Protein AF-A0A2N5W727-F1 (afdb_monomer)

Organism: NCBI:txid200324

Foldseek 3Di:
DDDPPPVVVVVVVVVVVVVVVVVVVVVCVVVPDPPQPLPQPDDCVPPDQPCDPVNDGDDDFFDKDFAFAKFWWQADDPPPDDDPDDDPDDPPPPRDTFFFTKGFHAKAFPPPDPVVRRPDGRTDTHDQFAKFKWKFKWKKKAFLVVRKIKIKTWIWIDTDPDRIITIMMDMDMPVDPDGRGDVLLVVQVSVLSVVLLVLLQVAKDQPVLAQQCQFPPRDDNVDDDPRRVPIFHSVFFGMKMWMGHQKIWGADPDDPDQPSHQDALPDADAAHGWIAHDPPRDTDPGVVVSQQAAQIFIWTQGHPTGIGRCDGYNDDVPSDDSSVSSSVRSVNSSRNNVSNSVNSRRGRITIGHGDDD

Secondary structure (DSSP, 8-state):
------TTHHHHHHHHHHHHHHHHHHHHHHHS--------SS-GGGSS----TT----PPPPEEEETT-EEEEEPPP-----------S------PPPSBEEEEEEEEESSTT-TTHHHH-SEEEE-SPPEEEEEEEEEEEEETTTTEEEEEEEEEEEETT-SEEEEEEEEEETTSSS-SB-HHHHHHHHHHHHHHHHHHHT--EEGGGS-GGGSTTT--TTS--TTTT-EE-GGGEEEEEEEE-SEEEE--SS-SS---SPPPTTS----SSEEEETTTTEEES-HHHHHHHSS-EEEEEETTT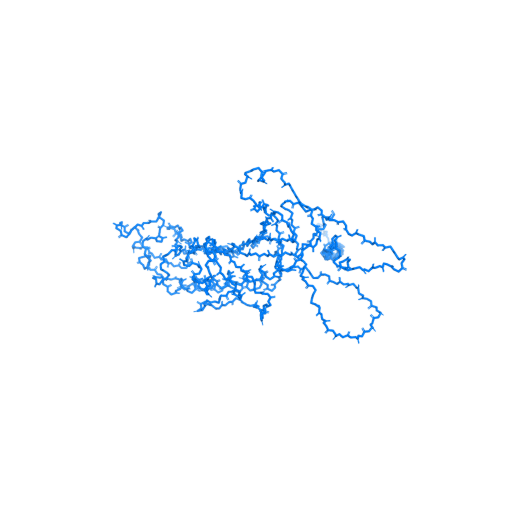EEEEEEESS--GGGS-HHHHHHHHHHHHHHHHHHHHHHHHHTT-EEEEPPP-

Mean predicted aligned error: 13.76 Å

Solvent-accessible surface area (backbone atoms only — not comparable to full-atom values): 20387 Å² total; per-residue (Å²): 136,89,83,85,78,70,79,66,56,64,61,53,52,50,52,53,51,51,51,51,48,51,51,49,50,51,47,44,56,71,69,59,69,70,73,81,75,68,55,42,89,63,59,69,83,70,77,52,94,67,62,42,101,83,70,54,84,82,79,85,75,60,45,82,44,49,61,65,40,64,32,30,23,30,56,65,78,81,81,74,80,79,77,96,68,93,66,97,73,83,84,78,78,77,78,62,69,34,55,43,45,34,25,33,75,47,69,43,59,68,67,72,83,54,74,69,63,76,75,71,71,64,53,48,77,47,74,71,48,44,25,52,36,29,35,37,36,34,34,42,38,38,34,63,80,77,75,36,44,34,42,38,39,33,31,43,28,38,38,80,87,55,68,40,33,40,31,35,34,35,72,49,47,68,89,54,95,69,73,55,46,49,70,67,60,52,49,46,54,49,54,53,48,53,52,47,51,57,43,38,69,66,37,72,44,53,47,63,63,44,66,49,58,25,38,72,98,52,41,56,89,87,55,85,71,90,46,56,91,38,73,44,38,38,90,31,50,38,35,42,38,40,37,47,35,64,37,37,37,37,60,50,98,71,74,92,67,84,83,83,69,62,50,53,45,86,48,74,54,55,50,80,52,50,36,29,37,69,93,78,68,42,72,43,98,37,56,66,59,43,39,39,75,16,79,11,38,33,35,36,33,30,70,97,77,42,59,30,45,73,36,53,27,87,54,74,70,85,62,56,55,68,57,59,47,27,48,48,23,32,52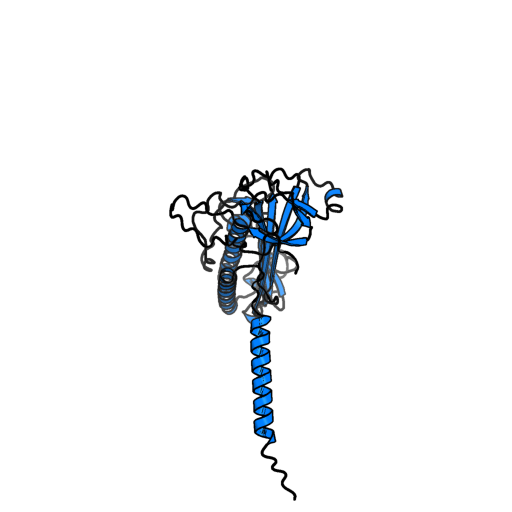,50,10,47,44,25,43,52,48,43,52,52,25,61,33,41,37,58,8,23,81,27,49,58,76,79,132

pLDDT: mean 76.43, std 19.84, range [28.86, 96.81]

Structure (mmCIF, N/CA/C/O backbone):
data_AF-A0A2N5W727-F1
#
_entry.id   AF-A0A2N5W727-F1
#
loop_
_atom_site.group_PDB
_atom_site.id
_atom_site.type_symbol
_atom_site.label_atom_id
_atom_site.label_alt_id
_atom_site.label_comp_id
_atom_site.label_asym_id
_atom_site.label_entity_id
_atom_site.label_seq_id
_atom_site.pdbx_PDB_ins_code
_atom_site.Cartn_x
_atom_site.Cartn_y
_atom_site.Cartn_z
_atom_site.occupancy
_atom_site.B_iso_or_equiv
_atom_site.auth_seq_id
_atom_site.auth_comp_id
_atom_site.auth_asym_id
_atom_site.auth_atom_id
_atom_site.pdbx_PDB_model_num
ATOM 1 N N . MET A 1 1 ? 49.492 -25.967 50.782 1.00 39.97 1 MET A N 1
ATOM 2 C CA . MET A 1 1 ? 48.751 -25.538 49.571 1.00 39.97 1 MET A CA 1
ATOM 3 C C . MET A 1 1 ? 49.713 -24.850 48.603 1.00 39.97 1 MET A C 1
ATOM 5 O O . MET A 1 1 ? 50.230 -23.791 48.937 1.00 39.97 1 MET A O 1
ATOM 9 N N . ARG A 1 2 ? 50.016 -25.454 47.443 1.00 35.50 2 ARG A N 1
ATOM 10 C CA . ARG A 1 2 ? 50.862 -24.831 46.403 1.00 35.50 2 ARG A CA 1
ATOM 11 C C . ARG A 1 2 ? 50.051 -23.759 45.662 1.00 35.50 2 ARG A C 1
ATOM 13 O O . ARG A 1 2 ? 49.106 -24.091 44.956 1.00 35.50 2 ARG A O 1
ATOM 20 N N . LYS A 1 3 ? 50.420 -22.484 45.821 1.00 45.81 3 LYS A N 1
ATOM 21 C CA . LYS A 1 3 ? 49.903 -21.363 45.018 1.00 45.81 3 LYS A CA 1
ATOM 22 C C . LYS A 1 3 ? 50.586 -21.375 43.647 1.00 45.81 3 LYS A C 1
ATOM 24 O O . LYS A 1 3 ? 51.734 -20.961 43.529 1.00 45.81 3 LYS A O 1
ATOM 29 N N . TYR A 1 4 ? 49.877 -21.818 42.612 1.00 46.69 4 TYR A N 1
ATOM 30 C CA . TYR A 1 4 ? 50.252 -21.536 41.226 1.00 46.69 4 TYR A CA 1
ATOM 31 C C . TYR A 1 4 ? 49.806 -20.107 40.881 1.00 46.69 4 TYR A C 1
ATOM 33 O O . TYR A 1 4 ? 48.646 -19.870 40.568 1.00 46.69 4 TYR A O 1
ATOM 41 N N . GLN A 1 5 ? 50.721 -19.138 40.951 1.00 53.06 5 GLN A N 1
ATOM 42 C CA . GLN A 1 5 ? 50.536 -17.813 40.347 1.00 53.06 5 GLN A CA 1
ATOM 43 C C . GLN A 1 5 ? 51.453 -17.695 39.132 1.00 53.06 5 GLN A C 1
ATOM 45 O O . GLN A 1 5 ? 52.531 -17.107 39.191 1.00 53.06 5 GLN A O 1
ATOM 50 N N . ASN A 1 6 ? 51.025 -18.268 38.007 1.00 52.53 6 ASN A N 1
ATOM 51 C CA . ASN A 1 6 ? 51.721 -18.076 36.742 1.00 52.53 6 ASN A CA 1
ATOM 52 C C . ASN A 1 6 ? 51.229 -16.762 36.104 1.00 52.53 6 ASN A C 1
ATOM 54 O O . ASN A 1 6 ? 50.306 -16.746 35.293 1.00 52.53 6 ASN A O 1
ATOM 58 N N . LYS A 1 7 ? 51.833 -15.634 36.506 1.00 54.69 7 LYS A N 1
ATOM 59 C CA . LYS A 1 7 ? 51.489 -14.260 36.066 1.00 54.69 7 LYS A CA 1
ATOM 60 C C . LYS A 1 7 ? 51.658 -14.000 34.552 1.00 54.69 7 LYS A C 1
ATOM 62 O O . LYS A 1 7 ? 51.386 -12.896 34.096 1.00 54.69 7 LYS A O 1
ATOM 67 N N . LYS A 1 8 ? 52.082 -14.996 33.763 1.00 54.97 8 LYS A N 1
ATOM 68 C CA . LYS A 1 8 ? 52.264 -14.908 32.301 1.00 54.97 8 LYS A CA 1
ATOM 69 C C . LYS A 1 8 ? 51.009 -15.231 31.480 1.00 54.97 8 LYS A C 1
ATOM 71 O O . LYS A 1 8 ? 50.977 -14.892 30.301 1.00 54.97 8 LYS A O 1
ATOM 76 N N . ILE A 1 9 ? 49.989 -15.852 32.082 1.00 55.19 9 ILE A N 1
ATOM 77 C CA . ILE A 1 9 ? 48.764 -16.276 31.375 1.00 55.19 9 ILE A CA 1
ATOM 78 C C . ILE A 1 9 ? 47.845 -15.076 31.070 1.00 55.19 9 ILE A C 1
ATOM 80 O O . ILE A 1 9 ? 47.258 -14.992 29.999 1.00 55.19 9 ILE A O 1
ATOM 84 N N . ALA A 1 10 ? 47.768 -14.099 31.977 1.00 58.12 10 ALA A N 1
ATOM 85 C CA . ALA A 1 10 ? 46.931 -12.912 31.793 1.00 58.12 10 ALA A CA 1
ATOM 86 C C . ALA A 1 10 ? 47.326 -12.035 30.577 1.00 58.12 10 ALA A C 1
ATOM 88 O O . ALA A 1 10 ? 46.440 -11.706 29.789 1.00 58.12 10 ALA A O 1
ATOM 89 N N . PRO A 1 11 ? 48.612 -11.680 30.355 1.00 64.69 11 PRO A N 1
ATOM 90 C CA . PRO A 1 11 ? 48.985 -10.864 29.197 1.00 64.69 11 PRO A CA 1
ATOM 91 C C . PRO A 1 11 ? 48.884 -11.624 27.868 1.00 64.69 11 PRO A C 1
ATOM 93 O O . PRO A 1 11 ? 48.548 -11.020 26.857 1.00 64.69 11 PRO A O 1
ATOM 96 N N . THR A 1 12 ? 49.113 -12.942 27.853 1.00 70.50 12 THR A N 1
ATOM 97 C CA . THR A 1 12 ? 48.998 -13.747 26.622 1.00 70.50 12 THR A CA 1
ATOM 98 C C . THR A 1 12 ? 47.553 -13.867 26.148 1.00 70.50 12 THR A C 1
ATOM 100 O O . THR A 1 12 ? 47.298 -13.715 24.956 1.00 70.50 12 THR A O 1
ATOM 103 N N . ILE A 1 13 ? 46.597 -14.050 27.065 1.00 73.25 13 ILE A N 1
ATOM 104 C CA . ILE A 1 13 ? 45.167 -14.044 26.721 1.00 73.25 13 ILE A CA 1
ATOM 105 C C . ILE A 1 13 ? 44.748 -12.670 26.179 1.00 73.25 13 ILE A C 1
ATOM 107 O O . ILE A 1 13 ? 44.045 -12.602 25.175 1.00 73.25 13 ILE A O 1
ATOM 111 N N . LEU A 1 14 ? 45.226 -11.574 26.782 1.00 74.50 14 LEU A N 1
ATOM 112 C CA . LEU A 1 14 ? 44.927 -10.218 26.311 1.00 74.50 14 LEU A CA 1
ATOM 113 C C . LEU A 1 14 ? 45.440 -9.984 24.879 1.00 74.50 14 LEU A C 1
ATOM 115 O O . LEU A 1 14 ? 44.699 -9.482 24.037 1.00 74.50 14 LEU A O 1
ATOM 119 N N . SER A 1 15 ? 46.679 -10.387 24.581 1.00 78.06 15 SER A N 1
ATOM 120 C CA . SER A 1 15 ? 47.260 -10.244 23.240 1.00 78.06 15 SER A CA 1
ATOM 121 C C . SER A 1 15 ? 46.512 -11.060 22.183 1.00 78.06 15 SER A C 1
ATOM 123 O O . SER A 1 15 ? 46.274 -10.559 21.086 1.00 78.06 15 SER A O 1
ATOM 125 N N . VAL A 1 16 ? 46.098 -12.289 22.512 1.00 81.94 16 VAL A N 1
ATOM 126 C CA . VAL A 1 16 ? 45.318 -13.139 21.596 1.00 81.94 16 VAL A CA 1
ATOM 127 C C . VAL A 1 16 ? 43.927 -12.548 21.346 1.00 81.94 16 VAL A C 1
ATOM 129 O O . VAL A 1 16 ? 43.481 -12.516 20.201 1.00 81.94 16 VAL A O 1
ATOM 132 N N . SER A 1 17 ? 43.270 -12.002 22.374 1.00 78.31 17 SER A N 1
ATOM 133 C CA . SER A 1 17 ? 41.972 -11.331 22.226 1.00 78.31 17 SER A CA 1
ATOM 134 C C . SER A 1 17 ? 42.053 -10.066 21.367 1.00 78.31 17 SER A C 1
ATOM 136 O O . SER A 1 17 ? 41.164 -9.827 20.554 1.00 78.31 17 SER A O 1
ATOM 138 N N . ILE A 1 18 ? 43.128 -9.278 21.492 1.00 83.25 18 ILE A N 1
ATOM 139 C CA . ILE A 1 18 ? 43.355 -8.095 20.644 1.00 83.25 18 ILE A CA 1
ATOM 140 C C . ILE A 1 18 ? 43.564 -8.512 19.184 1.00 83.25 18 ILE A C 1
ATOM 142 O O . ILE A 1 18 ? 42.962 -7.922 18.291 1.00 83.25 18 ILE A O 1
ATOM 146 N N . LEU A 1 19 ? 44.361 -9.556 18.931 1.00 86.00 19 LEU A N 1
ATOM 147 C CA . LEU A 1 19 ? 44.566 -10.085 17.578 1.00 86.00 19 LEU A CA 1
ATOM 148 C C . LEU A 1 19 ? 43.269 -10.623 16.964 1.00 86.00 19 LEU A C 1
ATOM 150 O O . LEU A 1 19 ? 42.990 -10.349 15.798 1.00 86.00 19 LEU A O 1
ATOM 154 N N . ALA A 1 20 ? 42.450 -11.329 17.747 1.00 83.00 20 ALA A N 1
ATOM 155 C CA . ALA A 1 20 ? 41.142 -11.802 17.302 1.00 83.00 20 ALA A CA 1
ATOM 156 C C . ALA A 1 20 ? 40.187 -10.638 16.991 1.00 83.00 20 ALA A C 1
ATOM 158 O O . ALA A 1 20 ? 39.486 -10.673 15.982 1.00 83.00 20 ALA A O 1
ATOM 159 N N . PHE A 1 21 ? 40.197 -9.581 17.808 1.00 81.62 21 PHE A N 1
ATOM 160 C CA . PHE A 1 21 ? 39.386 -8.387 17.576 1.00 81.62 21 PHE A CA 1
ATOM 161 C C . PHE A 1 21 ? 39.822 -7.631 16.316 1.00 81.62 21 PHE A C 1
ATOM 163 O O . PHE A 1 21 ? 38.981 -7.288 15.492 1.00 81.62 21 PHE A O 1
ATOM 170 N N . ILE A 1 22 ? 41.129 -7.439 16.109 1.00 87.25 22 ILE A N 1
ATOM 171 C CA . ILE A 1 22 ? 41.666 -6.836 14.879 1.00 87.25 22 ILE A CA 1
ATOM 172 C C . ILE A 1 22 ? 41.294 -7.691 13.663 1.00 87.25 22 ILE A C 1
ATOM 174 O O . ILE A 1 22 ? 40.838 -7.152 12.659 1.00 87.25 22 ILE A O 1
ATOM 178 N N . GLY A 1 23 ? 41.417 -9.018 13.765 1.00 80.75 23 GLY A N 1
ATOM 179 C CA . GLY A 1 23 ? 41.001 -9.947 12.716 1.00 80.75 23 GLY A CA 1
ATOM 180 C C . GLY A 1 23 ? 39.513 -9.835 12.384 1.00 80.75 23 GLY A C 1
ATOM 181 O O . GLY A 1 23 ? 39.159 -9.796 11.211 1.00 80.75 23 GLY A O 1
ATOM 182 N N . LEU A 1 24 ? 38.648 -9.706 13.393 1.00 78.00 24 LEU A N 1
ATOM 183 C CA . LEU A 1 24 ? 37.208 -9.511 13.205 1.00 78.00 24 LEU A CA 1
ATOM 184 C C . LEU A 1 24 ? 36.866 -8.140 12.621 1.00 78.00 24 LEU A C 1
ATOM 186 O O . LEU A 1 24 ? 35.956 -8.059 11.806 1.00 78.00 24 LEU A O 1
ATOM 190 N N . VAL A 1 25 ? 37.587 -7.077 12.988 1.00 76.56 25 VAL A N 1
ATOM 191 C CA . VAL A 1 25 ? 37.409 -5.739 12.400 1.00 76.56 25 VAL A CA 1
ATOM 192 C C . VAL A 1 25 ? 37.845 -5.736 10.938 1.00 76.56 25 VAL A C 1
ATOM 194 O O . VAL A 1 25 ? 37.102 -5.253 10.092 1.00 76.56 25 VAL A O 1
ATOM 197 N N . ILE A 1 26 ? 39.002 -6.324 10.620 1.00 77.69 26 ILE A N 1
ATOM 198 C CA . ILE A 1 26 ? 39.470 -6.488 9.238 1.00 77.69 26 ILE A CA 1
ATOM 199 C C . ILE A 1 26 ? 38.469 -7.337 8.454 1.00 77.69 26 ILE A C 1
ATOM 201 O O . ILE A 1 26 ? 38.057 -6.931 7.373 1.00 77.69 26 ILE A O 1
ATOM 205 N N . PHE A 1 27 ? 38.021 -8.468 9.006 1.00 70.69 27 PHE A N 1
ATOM 206 C CA . PHE A 1 27 ? 36.997 -9.299 8.380 1.00 70.69 27 PHE A CA 1
ATOM 207 C C . PHE A 1 27 ? 35.728 -8.488 8.122 1.00 70.69 27 PHE A C 1
ATOM 209 O O . PHE A 1 27 ? 35.304 -8.431 6.980 1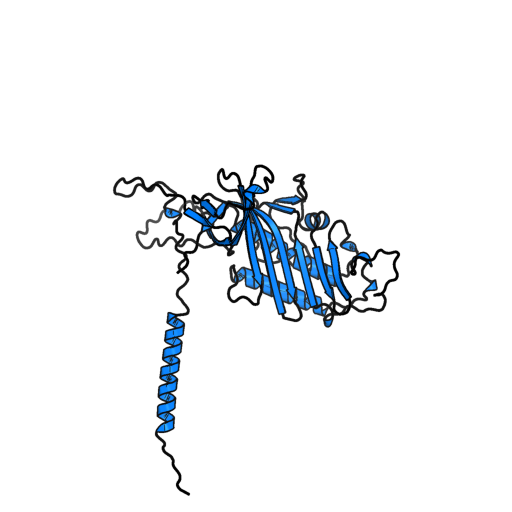.00 70.69 27 PHE A O 1
ATOM 216 N N . ASN A 1 28 ? 35.201 -7.756 9.111 1.00 67.56 28 ASN A N 1
ATOM 217 C CA . ASN A 1 28 ? 34.036 -6.892 8.918 1.00 67.56 28 ASN A CA 1
ATOM 218 C C . ASN A 1 28 ? 34.268 -5.812 7.856 1.00 67.56 28 ASN A C 1
ATOM 220 O O . ASN A 1 28 ? 33.378 -5.589 7.056 1.00 67.56 28 ASN A O 1
ATOM 224 N N . VAL A 1 29 ? 35.438 -5.176 7.785 1.00 68.44 29 VAL A N 1
ATOM 225 C CA . VAL A 1 29 ? 35.745 -4.174 6.744 1.00 68.44 29 VAL A CA 1
ATOM 226 C C . VAL A 1 29 ? 35.841 -4.812 5.351 1.00 68.44 29 VAL A C 1
ATOM 228 O O . VAL A 1 29 ? 35.419 -4.212 4.365 1.00 68.44 29 VAL A O 1
ATOM 231 N N . PHE A 1 30 ? 36.366 -6.036 5.245 1.00 60.59 30 PHE A N 1
ATOM 232 C CA . PHE A 1 30 ? 36.464 -6.753 3.971 1.00 60.59 30 PHE A CA 1
ATOM 233 C C . PHE A 1 30 ? 35.159 -7.457 3.561 1.00 60.59 30 PHE A C 1
ATOM 235 O O . PHE A 1 30 ? 34.940 -7.656 2.365 1.00 60.59 30 PHE A O 1
ATOM 242 N N . THR A 1 31 ? 34.281 -7.813 4.506 1.00 54.75 31 THR A N 1
ATOM 243 C CA . THR A 1 31 ? 32.999 -8.486 4.232 1.00 54.75 31 THR A CA 1
ATOM 244 C C . THR A 1 31 ? 31.797 -7.544 4.231 1.00 54.75 31 THR A C 1
ATOM 246 O O . THR A 1 31 ? 30.856 -7.772 3.478 1.00 54.75 31 THR A O 1
ATOM 249 N N . GLN A 1 32 ? 31.811 -6.474 5.028 1.00 48.06 32 GLN A N 1
ATOM 250 C CA . GLN A 1 32 ? 30.820 -5.396 4.999 1.00 48.06 32 GLN A CA 1
ATOM 251 C C . GLN A 1 32 ? 31.417 -4.199 4.265 1.00 48.06 32 GLN A C 1
ATOM 253 O O . GLN A 1 32 ? 32.115 -3.374 4.846 1.00 48.06 32 GLN A O 1
ATOM 258 N N . GLY A 1 33 ? 31.133 -4.097 2.969 1.00 40.31 33 GLY A N 1
ATOM 259 C CA . GLY A 1 33 ? 31.514 -2.907 2.209 1.00 40.31 33 GLY A CA 1
ATOM 260 C C . GLY A 1 33 ? 32.080 -3.151 0.822 1.00 40.31 33 GLY A C 1
ATOM 261 O O . GLY A 1 33 ? 32.733 -2.267 0.279 1.00 40.31 33 GLY A O 1
ATOM 262 N N . ARG A 1 34 ? 31.784 -4.278 0.172 1.00 37.25 34 ARG A N 1
ATOM 263 C CA . ARG A 1 34 ? 31.509 -4.153 -1.260 1.00 37.25 34 ARG A CA 1
ATOM 264 C C . ARG A 1 34 ? 30.070 -3.696 -1.371 1.00 37.25 34 ARG A C 1
ATOM 266 O O . ARG A 1 34 ? 29.148 -4.495 -1.256 1.00 37.25 34 ARG A O 1
ATOM 273 N N . THR A 1 35 ? 29.887 -2.391 -1.565 1.00 38.09 35 THR A N 1
ATOM 274 C CA . THR A 1 35 ? 28.706 -1.899 -2.269 1.00 38.09 35 THR A CA 1
ATOM 275 C C . THR A 1 35 ? 28.522 -2.821 -3.462 1.00 38.09 35 THR A C 1
ATOM 277 O O . THR A 1 35 ? 29.437 -2.960 -4.279 1.00 38.09 35 THR A O 1
ATOM 280 N N . ASN A 1 36 ? 27.402 -3.544 -3.495 1.00 35.50 36 ASN A N 1
ATOM 281 C CA . ASN A 1 36 ? 27.036 -4.329 -4.658 1.00 35.50 36 ASN A CA 1
ATOM 282 C C . ASN A 1 36 ? 27.049 -3.347 -5.821 1.00 35.50 36 ASN A C 1
ATOM 284 O O . ASN A 1 36 ? 26.160 -2.507 -5.944 1.00 35.50 36 ASN A O 1
ATOM 288 N N . ARG A 1 37 ? 28.120 -3.385 -6.618 1.00 36.28 37 ARG A N 1
ATOM 289 C CA . ARG A 1 37 ? 28.184 -2.659 -7.871 1.00 36.28 37 ARG A CA 1
ATOM 290 C C . ARG A 1 37 ? 27.116 -3.319 -8.716 1.00 36.28 37 ARG A C 1
ATOM 292 O O . ARG A 1 37 ? 27.360 -4.370 -9.299 1.00 36.28 37 ARG A O 1
ATOM 299 N N . ILE A 1 38 ? 25.925 -2.731 -8.732 1.00 39.75 38 ILE A N 1
ATOM 300 C CA . ILE A 1 38 ? 24.954 -2.984 -9.780 1.00 39.75 38 ILE A CA 1
ATOM 301 C C . ILE A 1 38 ? 25.647 -2.447 -11.027 1.00 39.75 38 ILE A C 1
ATOM 303 O O . ILE A 1 38 ? 25.624 -1.253 -11.308 1.00 39.75 38 ILE A O 1
ATOM 307 N N . LYS A 1 39 ? 26.392 -3.311 -11.716 1.00 33.06 39 LYS A N 1
ATOM 308 C CA . LYS A 1 39 ? 26.701 -3.067 -13.112 1.00 33.06 39 LYS A CA 1
ATOM 309 C C . LYS A 1 39 ? 25.384 -3.337 -13.823 1.00 33.06 39 LYS A C 1
ATOM 311 O O . LYS A 1 39 ? 24.948 -4.487 -13.814 1.00 33.06 39 LYS A O 1
ATOM 316 N N . PRO A 1 40 ? 24.705 -2.322 -14.374 1.00 37.34 40 PRO A N 1
ATOM 317 C CA . PRO A 1 40 ? 23.615 -2.624 -15.273 1.00 37.34 40 PRO A CA 1
ATOM 318 C C . PRO A 1 40 ? 24.231 -3.432 -16.422 1.00 37.34 40 PRO A C 1
ATOM 320 O O . PRO A 1 40 ? 25.195 -2.986 -17.043 1.00 37.34 40 PRO A O 1
ATOM 323 N N . PHE A 1 41 ? 23.712 -4.638 -16.673 1.00 38.50 41 PHE A N 1
ATOM 324 C CA . PHE A 1 41 ? 24.161 -5.500 -17.779 1.00 38.50 41 PHE A CA 1
ATOM 325 C C . PHE A 1 41 ? 24.112 -4.767 -19.135 1.00 38.50 41 PHE A C 1
ATOM 327 O O . PHE A 1 41 ? 24.808 -5.113 -20.083 1.00 38.50 41 PHE A O 1
ATOM 334 N N . LEU A 1 42 ? 23.333 -3.688 -19.201 1.00 42.38 42 LEU A N 1
ATOM 335 C CA . LEU A 1 42 ? 23.367 -2.693 -20.254 1.00 42.38 42 LEU A CA 1
ATOM 336 C C . LEU A 1 42 ? 23.564 -1.330 -19.596 1.00 42.38 42 LEU A C 1
ATOM 338 O O . LEU A 1 42 ? 22.624 -0.765 -19.039 1.00 42.38 42 LEU A O 1
ATOM 342 N N . SER A 1 43 ? 24.781 -0.790 -19.646 1.00 34.62 43 SER A N 1
ATOM 343 C CA . SER A 1 43 ? 24.947 0.642 -19.418 1.00 34.62 43 SER A CA 1
ATOM 344 C C . SER A 1 43 ? 24.040 1.372 -20.417 1.00 34.62 43 SER A C 1
ATOM 346 O O . SER A 1 43 ? 24.237 1.208 -21.623 1.00 34.62 43 SER A O 1
ATOM 348 N N . PRO A 1 44 ? 23.065 2.188 -19.975 1.00 37.78 44 PRO A N 1
ATOM 349 C CA . PRO A 1 44 ? 22.271 2.999 -20.892 1.00 37.78 44 PRO A CA 1
ATOM 350 C C . PRO A 1 44 ? 23.128 4.054 -21.613 1.00 37.78 44 PRO A C 1
ATOM 352 O O . PRO A 1 44 ? 22.606 4.756 -22.468 1.00 37.78 44 PRO A O 1
ATOM 355 N N . VAL A 1 45 ? 24.429 4.160 -21.294 1.00 38.72 45 VAL A N 1
ATOM 356 C CA . VAL A 1 45 ? 25.413 4.954 -22.048 1.00 38.72 45 VAL A CA 1
ATOM 357 C C . VAL A 1 45 ? 25.609 4.426 -23.478 1.00 38.72 45 VAL A C 1
ATOM 359 O O . VAL A 1 45 ? 26.091 5.171 -24.315 1.00 38.72 45 VAL A O 1
ATOM 362 N N . PHE A 1 46 ? 25.178 3.201 -23.797 1.00 39.94 46 PHE A N 1
ATOM 363 C CA . PHE A 1 46 ? 25.179 2.706 -25.182 1.00 39.94 46 PHE A CA 1
ATOM 364 C C . PHE A 1 46 ? 23.843 2.901 -25.915 1.00 39.94 46 PHE A C 1
ATOM 366 O O . PHE A 1 46 ? 23.702 2.453 -27.047 1.00 39.94 46 PHE A O 1
ATOM 373 N N . VAL A 1 47 ? 22.863 3.579 -25.300 1.00 39.72 47 VAL A N 1
ATOM 374 C CA . VAL A 1 47 ? 21.652 4.047 -25.998 1.00 39.72 47 VAL A CA 1
ATOM 375 C C . VAL A 1 47 ? 21.865 5.494 -26.423 1.00 39.72 47 VAL A C 1
ATOM 377 O O . VAL A 1 47 ? 21.235 6.410 -25.912 1.00 39.72 47 VAL A O 1
ATOM 380 N N . ASP A 1 48 ? 22.863 5.669 -27.269 1.00 35.16 48 ASP A N 1
ATOM 381 C CA . ASP A 1 48 ? 22.859 6.574 -28.408 1.00 35.16 48 ASP A CA 1
ATOM 382 C C . ASP A 1 48 ? 24.075 6.192 -29.245 1.00 35.16 48 ASP A C 1
ATOM 384 O O . ASP A 1 48 ? 25.086 5.738 -28.699 1.00 35.16 48 ASP A O 1
ATOM 388 N N . GLU A 1 49 ? 23.937 6.307 -30.562 1.00 39.94 49 GLU A N 1
ATOM 389 C CA . GLU A 1 49 ? 24.929 6.003 -31.594 1.00 39.94 49 GLU A CA 1
ATOM 390 C C . GLU A 1 49 ? 26.281 6.685 -31.320 1.00 39.94 49 GLU A C 1
ATOM 392 O O . GLU A 1 49 ? 26.664 7.665 -31.953 1.00 39.94 49 GLU A O 1
ATOM 397 N N . THR A 1 50 ? 27.065 6.162 -30.386 1.00 40.84 50 THR A N 1
ATOM 398 C CA . THR A 1 50 ? 28.473 6.507 -30.275 1.00 40.84 50 THR A CA 1
ATOM 399 C C . THR A 1 50 ? 29.206 5.518 -31.149 1.00 40.84 50 THR A C 1
ATOM 401 O O . THR A 1 50 ? 29.656 4.457 -30.719 1.00 40.84 50 THR A O 1
ATOM 404 N N . VAL A 1 51 ? 29.276 5.882 -32.432 1.00 41.28 51 VAL A N 1
ATOM 405 C CA . VAL A 1 51 ? 30.301 5.387 -33.347 1.00 41.28 51 VAL A CA 1
ATOM 406 C C . VAL A 1 51 ? 31.607 5.447 -32.568 1.00 41.28 51 VAL A C 1
ATOM 408 O O . VAL A 1 51 ? 32.093 6.526 -32.215 1.00 41.28 51 VAL A O 1
ATOM 411 N N . ASN A 1 52 ? 32.129 4.277 -32.209 1.00 41.44 52 ASN A N 1
ATOM 412 C CA . ASN A 1 52 ? 33.406 4.187 -31.528 1.00 41.44 52 ASN A CA 1
ATOM 413 C C . ASN A 1 52 ? 34.442 4.903 -32.415 1.00 41.44 52 ASN A C 1
ATOM 415 O O . ASN A 1 52 ? 34.272 4.946 -33.635 1.00 41.44 52 ASN A O 1
ATOM 419 N N . ARG A 1 53 ? 35.536 5.448 -31.867 1.00 46.09 53 ARG A N 1
ATOM 420 C CA . ARG A 1 53 ? 36.570 6.129 -32.688 1.00 46.09 53 ARG A CA 1
ATOM 421 C C . ARG A 1 53 ? 37.138 5.242 -33.828 1.00 46.09 53 ARG A C 1
ATOM 423 O O . ARG A 1 53 ? 37.843 5.758 -34.688 1.00 46.09 53 ARG A O 1
ATOM 430 N N . SER A 1 54 ? 36.820 3.940 -33.843 1.00 49.84 54 SER A N 1
ATOM 431 C CA . SER A 1 54 ? 37.112 2.946 -34.885 1.00 49.84 54 SER A CA 1
ATOM 432 C C . SER A 1 54 ? 36.060 2.784 -36.002 1.00 49.84 54 SER A C 1
ATOM 434 O O . SER A 1 54 ? 36.330 2.056 -36.949 1.00 49.84 54 SER A O 1
ATOM 436 N N . GLY A 1 55 ? 34.894 3.440 -35.950 1.00 47.12 55 GLY A N 1
ATOM 437 C CA . GLY A 1 55 ? 33.861 3.322 -36.993 1.00 47.12 55 GLY A CA 1
ATOM 438 C C . GLY A 1 55 ? 32.961 2.080 -36.894 1.00 47.12 55 GLY A C 1
ATOM 439 O O . GLY A 1 55 ? 32.140 1.857 -37.781 1.00 47.12 55 GLY A O 1
ATOM 440 N N . ASP A 1 56 ? 33.081 1.283 -35.830 1.00 48.03 56 ASP A N 1
ATOM 441 C CA . ASP A 1 56 ? 32.255 0.088 -35.640 1.00 48.03 56 ASP A CA 1
ATOM 442 C C . ASP A 1 56 ? 30.861 0.456 -35.118 1.00 48.03 56 ASP A C 1
ATOM 444 O O . ASP A 1 56 ? 30.714 1.101 -34.076 1.00 48.03 56 ASP A O 1
ATOM 448 N N . ASN A 1 57 ? 29.829 0.018 -35.841 1.00 48.09 57 ASN A N 1
ATOM 449 C CA . ASN A 1 57 ? 28.436 0.171 -35.438 1.00 48.09 57 ASN A CA 1
ATOM 450 C C . ASN A 1 57 ? 28.093 -0.899 -34.387 1.00 48.09 57 ASN A C 1
ATOM 452 O O . ASN A 1 57 ? 27.922 -2.075 -34.715 1.00 48.09 57 ASN A O 1
ATOM 456 N N . ILE A 1 58 ? 28.045 -0.516 -33.111 1.00 51.44 58 ILE A N 1
ATOM 457 C CA . ILE A 1 58 ? 27.729 -1.434 -32.012 1.00 51.44 58 ILE A CA 1
ATOM 458 C C . ILE A 1 58 ? 26.207 -1.563 -31.912 1.00 51.44 58 ILE A C 1
ATOM 460 O O . ILE A 1 58 ? 25.526 -0.680 -31.402 1.00 51.44 58 ILE A O 1
ATOM 464 N N . THR A 1 59 ? 25.657 -2.689 -32.366 1.00 53.28 59 THR A N 1
ATOM 465 C CA . THR A 1 59 ? 24.239 -3.011 -32.155 1.00 53.28 59 THR A CA 1
ATOM 466 C C . THR A 1 59 ? 24.044 -3.672 -30.791 1.00 53.28 59 THR A C 1
ATOM 468 O O . THR A 1 59 ? 24.562 -4.768 -30.557 1.00 53.28 59 THR A O 1
ATOM 471 N N . CYS A 1 60 ? 23.275 -3.054 -29.893 1.00 61.47 60 CYS A N 1
ATOM 472 C CA . CYS A 1 60 ? 22.890 -3.688 -28.632 1.00 61.47 60 CYS A CA 1
ATOM 473 C C . CYS A 1 60 ? 21.889 -4.825 -28.882 1.00 61.47 60 CYS A C 1
ATOM 475 O O . CYS A 1 60 ? 20.865 -4.632 -29.537 1.00 61.47 60 CYS A O 1
ATOM 477 N N . GLN A 1 61 ? 22.170 -6.010 -28.339 1.00 65.25 61 GLN A N 1
ATOM 478 C CA . GLN A 1 61 ? 21.217 -7.118 -28.350 1.00 65.25 61 GLN A CA 1
ATOM 479 C C . GLN A 1 61 ? 20.272 -7.036 -27.135 1.00 65.25 61 GLN A C 1
ATOM 481 O O . GLN A 1 61 ? 20.713 -6.642 -26.051 1.00 65.25 61 GLN A O 1
ATOM 486 N N . PRO A 1 62 ? 18.991 -7.424 -27.286 1.00 76.62 62 PRO A N 1
ATOM 487 C CA . PRO A 1 62 ? 18.054 -7.521 -26.169 1.00 76.62 62 PRO A CA 1
ATOM 488 C C . PRO A 1 62 ? 18.558 -8.479 -25.079 1.00 76.62 62 PRO A C 1
ATOM 490 O O . PRO A 1 62 ? 19.092 -9.547 -25.383 1.00 76.62 62 PRO A O 1
ATOM 493 N N . SER A 1 63 ? 18.324 -8.146 -23.809 1.00 76.12 63 SER A N 1
ATOM 494 C CA . SER A 1 63 ? 18.629 -9.026 -22.674 1.00 76.12 63 SER A CA 1
ATOM 495 C C . SER A 1 63 ? 17.430 -9.906 -22.314 1.00 76.12 63 SER A C 1
ATOM 497 O O . SER A 1 63 ? 16.279 -9.485 -22.437 1.00 76.12 63 SER A O 1
ATOM 499 N N . SER A 1 64 ? 17.683 -11.133 -21.856 1.00 79.81 64 SER A N 1
ATOM 500 C CA . SER A 1 64 ? 16.630 -12.033 -21.378 1.00 79.81 64 SER A CA 1
ATOM 501 C C . SER A 1 64 ? 16.264 -11.712 -19.931 1.00 79.81 64 SER A C 1
ATOM 503 O O . SER A 1 64 ? 17.099 -11.804 -19.035 1.00 79.81 64 SER A O 1
ATOM 505 N N . VAL A 1 65 ? 14.990 -11.416 -19.697 1.00 81.94 65 VAL A N 1
ATOM 506 C CA . VAL A 1 65 ? 14.407 -11.147 -18.382 1.00 81.94 65 VAL A CA 1
ATOM 507 C C . VAL A 1 65 ? 13.507 -12.312 -17.985 1.00 81.94 65 VAL A C 1
ATOM 509 O O . VAL A 1 65 ? 12.572 -12.651 -18.712 1.00 81.94 65 VAL A O 1
ATOM 512 N N . ALA A 1 66 ? 13.768 -12.927 -16.834 1.00 82.19 66 ALA A N 1
ATOM 513 C CA . ALA A 1 66 ? 12.991 -14.057 -16.335 1.00 82.19 66 ALA A CA 1
ATOM 514 C C . ALA A 1 66 ? 11.793 -13.616 -15.475 1.00 82.19 66 ALA A C 1
ATOM 516 O O . ALA A 1 66 ? 11.813 -12.591 -14.791 1.00 82.19 66 ALA A O 1
ATOM 517 N N . LEU A 1 67 ? 10.738 -14.432 -15.468 1.00 83.50 67 LEU A N 1
ATOM 518 C CA . LEU A 1 67 ? 9.650 -14.317 -14.502 1.00 83.50 67 LEU A CA 1
ATOM 519 C C . LEU A 1 67 ? 10.215 -14.517 -13.087 1.00 83.50 67 LEU A C 1
ATOM 521 O O . LEU A 1 67 ? 11.125 -15.318 -12.881 1.00 83.50 67 LEU A O 1
ATOM 525 N N . TYR A 1 68 ? 9.673 -13.801 -12.106 1.00 84.12 68 TYR A N 1
ATOM 526 C CA . TYR A 1 68 ? 10.127 -13.795 -10.712 1.00 84.12 68 TYR A CA 1
ATOM 527 C C . TYR A 1 68 ? 11.546 -13.269 -10.477 1.00 84.12 68 TYR A C 1
ATOM 529 O O . TYR A 1 68 ? 12.009 -13.305 -9.335 1.00 84.12 68 TYR A O 1
ATOM 537 N N . GLN A 1 69 ? 12.203 -12.732 -11.507 1.00 82.69 69 GLN A N 1
ATOM 538 C CA . GLN A 1 69 ? 13.473 -12.039 -11.360 1.00 82.69 69 GLN A CA 1
ATOM 539 C C . GLN A 1 69 ? 13.275 -10.715 -10.617 1.00 82.69 69 GLN A C 1
ATOM 541 O O . GLN A 1 69 ? 12.305 -9.986 -10.859 1.00 82.69 69 GLN A O 1
ATOM 546 N N . ASN A 1 70 ? 14.212 -10.425 -9.714 1.00 86.94 70 ASN A N 1
ATOM 547 C CA . ASN A 1 70 ? 14.299 -9.139 -9.042 1.00 86.94 70 ASN A CA 1
ATOM 548 C C . ASN A 1 70 ? 15.071 -8.139 -9.908 1.00 86.94 70 ASN A C 1
ATOM 550 O O . ASN A 1 70 ? 16.058 -8.506 -10.547 1.00 86.94 70 ASN A O 1
ATOM 554 N N . PHE A 1 71 ? 14.652 -6.880 -9.896 1.00 86.25 71 PHE A N 1
ATOM 555 C CA . PHE A 1 71 ? 15.313 -5.799 -10.615 1.00 86.25 71 PHE A CA 1
ATOM 556 C C . PHE A 1 71 ? 15.175 -4.474 -9.863 1.00 86.25 71 PHE A C 1
ATOM 558 O O . PHE A 1 71 ? 14.260 -4.295 -9.059 1.00 86.25 71 PHE A O 1
ATOM 565 N N . PHE A 1 72 ? 16.069 -3.538 -10.159 1.00 87.81 72 PHE A N 1
ATOM 566 C CA . PHE A 1 72 ? 15.905 -2.130 -9.806 1.00 87.81 72 PHE A CA 1
ATOM 567 C C . PHE A 1 72 ? 15.580 -1.357 -11.072 1.00 87.81 72 PHE A C 1
ATOM 569 O O . PHE A 1 72 ? 15.941 -1.776 -12.170 1.00 87.81 72 PHE A O 1
ATOM 576 N N . THR A 1 73 ? 14.892 -0.234 -10.962 1.00 87.12 73 THR A N 1
ATOM 577 C CA . THR A 1 73 ? 14.712 0.631 -12.126 1.00 87.12 73 THR A CA 1
ATOM 578 C C . THR A 1 73 ? 15.953 1.490 -12.349 1.00 87.12 73 THR A C 1
ATOM 580 O O . THR A 1 73 ? 16.785 1.678 -11.462 1.00 87.12 73 THR A O 1
ATOM 583 N N . ILE A 1 74 ? 16.105 1.980 -13.570 1.00 84.00 74 ILE A N 1
ATOM 584 C CA . ILE A 1 74 ? 17.059 3.019 -13.930 1.00 84.00 74 ILE A CA 1
ATOM 585 C C . ILE A 1 74 ? 16.210 4.228 -14.327 1.00 84.00 74 ILE A C 1
ATOM 587 O O . ILE A 1 74 ? 15.526 4.148 -15.356 1.00 84.00 74 ILE A O 1
ATOM 591 N N . PRO A 1 75 ? 16.198 5.308 -13.529 1.00 79.31 75 PRO A N 1
ATOM 592 C CA . PRO A 1 75 ? 15.418 6.492 -13.843 1.00 79.31 75 PRO A CA 1
ATOM 593 C C . PRO A 1 75 ? 15.928 7.131 -15.144 1.00 79.31 75 PRO A C 1
ATOM 595 O O . PRO A 1 75 ? 17.107 6.976 -15.493 1.00 79.31 75 PRO A O 1
ATOM 598 N N . PRO A 1 76 ? 15.066 7.847 -15.887 1.00 71.75 76 PRO A N 1
ATOM 599 C CA . PRO A 1 76 ? 15.515 8.615 -17.040 1.00 71.75 76 PRO A CA 1
ATOM 600 C C . PRO A 1 76 ? 16.595 9.612 -16.591 1.00 71.75 76 PRO A C 1
ATOM 602 O O . PRO A 1 76 ? 16.471 10.225 -15.528 1.00 71.75 76 PRO A O 1
ATOM 605 N N . LYS A 1 77 ? 17.676 9.760 -17.373 1.00 63.53 77 LYS A N 1
ATOM 606 C CA . LYS A 1 77 ? 18.688 10.789 -17.094 1.00 63.53 77 LYS A CA 1
ATOM 607 C C . LYS A 1 77 ? 17.972 12.140 -17.061 1.00 63.53 77 LYS A C 1
ATOM 609 O O . LYS A 1 77 ? 17.250 12.463 -18.000 1.00 63.53 77 LYS A O 1
ATOM 614 N N . LEU A 1 78 ? 18.179 12.923 -16.000 1.00 49.03 78 LEU A N 1
ATOM 615 C CA . LEU A 1 78 ? 17.892 14.352 -16.067 1.00 49.03 78 LEU A CA 1
ATOM 616 C C . LEU A 1 78 ? 18.832 14.905 -17.140 1.00 49.03 78 LEU A C 1
ATOM 618 O O . LEU A 1 78 ? 20.039 14.997 -16.916 1.00 49.03 78 LEU A O 1
ATOM 622 N N . GLU A 1 79 ? 18.307 15.205 -18.323 1.00 34.94 79 GLU A N 1
ATOM 623 C CA . GLU A 1 79 ? 19.019 16.022 -19.297 1.00 34.94 79 GLU A CA 1
ATOM 624 C C . GLU A 1 79 ? 19.181 17.411 -18.677 1.00 34.94 79 GLU A C 1
ATOM 626 O O . GLU A 1 79 ? 18.330 18.288 -18.809 1.00 34.94 79 GLU A O 1
ATOM 631 N N . ASN A 1 80 ? 20.269 17.610 -17.933 1.00 30.91 80 ASN A N 1
ATOM 632 C CA . ASN A 1 80 ? 20.721 18.948 -17.599 1.00 30.91 80 ASN A CA 1
ATOM 633 C C . ASN A 1 80 ? 21.167 19.593 -18.909 1.00 30.91 80 ASN A C 1
ATOM 635 O O . ASN A 1 80 ? 22.314 19.463 -19.337 1.00 30.91 80 ASN A O 1
ATOM 639 N N . HIS A 1 81 ? 20.243 20.292 -19.561 1.00 32.69 81 HIS A N 1
ATOM 640 C CA . HIS A 1 81 ? 20.609 21.286 -20.547 1.00 32.69 81 HIS A CA 1
ATOM 641 C C . HIS A 1 81 ? 21.559 22.291 -19.880 1.00 32.69 81 HIS A C 1
ATOM 643 O O . HIS A 1 81 ? 21.204 22.977 -18.924 1.00 32.69 81 HIS A O 1
ATOM 649 N N . SER A 1 82 ? 22.766 22.384 -20.438 1.00 33.16 82 SER A N 1
ATOM 650 C CA . SER A 1 82 ? 23.765 23.439 -20.247 1.00 33.16 82 SER A CA 1
ATOM 651 C C . SER A 1 82 ? 24.477 23.541 -18.888 1.00 33.16 82 SER A C 1
ATOM 653 O O . SER A 1 82 ? 24.149 24.363 -18.039 1.00 33.16 82 SER A O 1
ATOM 655 N N . SER A 1 83 ? 25.631 22.886 -18.802 1.00 29.23 83 SER A N 1
ATOM 656 C CA . SER A 1 83 ? 26.862 23.609 -18.469 1.00 29.23 83 SER A CA 1
ATOM 657 C C . SER A 1 83 ? 28.023 23.045 -19.288 1.00 29.23 83 SER A C 1
ATOM 659 O O . SER A 1 83 ? 28.567 21.982 -19.013 1.00 29.23 83 SER A O 1
ATOM 661 N N . ASN A 1 84 ? 28.388 23.784 -20.339 1.00 34.44 84 ASN A N 1
ATOM 662 C CA . ASN A 1 84 ? 29.654 23.632 -21.048 1.00 34.44 84 ASN A CA 1
ATOM 663 C C . ASN A 1 84 ? 30.800 23.912 -20.071 1.00 34.44 84 ASN A C 1
ATOM 665 O O . ASN A 1 84 ? 31.208 25.061 -19.928 1.00 34.44 84 ASN A O 1
ATOM 669 N N . ILE A 1 85 ? 31.328 22.883 -19.419 1.00 32.22 85 ILE A N 1
ATOM 670 C CA . ILE A 1 85 ? 32.699 22.892 -18.918 1.00 32.22 85 ILE A CA 1
ATOM 671 C C . ILE A 1 85 ? 33.273 21.521 -19.260 1.00 32.22 85 ILE A C 1
ATOM 673 O O . ILE A 1 85 ? 32.928 20.523 -18.635 1.00 32.22 85 ILE A O 1
ATOM 677 N N . LEU A 1 86 ? 34.116 21.479 -20.298 1.00 39.56 86 LEU A N 1
ATOM 678 C CA . LEU A 1 86 ? 35.014 20.354 -20.522 1.00 39.56 86 LEU A CA 1
ATOM 679 C C . LEU A 1 86 ? 35.891 20.209 -19.276 1.00 39.56 86 LEU A C 1
ATOM 681 O O . LEU A 1 86 ? 36.820 20.987 -19.071 1.00 39.56 86 LEU A O 1
ATOM 685 N N . SER A 1 87 ? 35.608 19.198 -18.470 1.00 28.86 87 SER A N 1
ATOM 686 C CA . SER A 1 87 ? 36.606 18.567 -17.622 1.00 28.86 87 SER A CA 1
ATOM 687 C C . SER A 1 87 ? 36.761 17.135 -18.116 1.00 28.86 87 SER A C 1
ATOM 689 O O . SER A 1 87 ? 35.992 16.249 -17.749 1.00 28.86 87 SER A O 1
ATOM 691 N N . GLU A 1 88 ? 37.740 16.938 -19.005 1.00 36.06 88 GLU A N 1
ATOM 692 C CA . GLU A 1 88 ? 38.417 15.653 -19.173 1.00 36.06 88 GLU A CA 1
ATOM 693 C C . GLU A 1 88 ? 39.011 15.286 -17.813 1.00 36.06 88 GLU A C 1
ATOM 695 O O . GLU A 1 88 ? 40.077 15.767 -17.460 1.00 36.06 88 GLU A O 1
ATOM 700 N N . ASP A 1 89 ? 38.243 14.569 -16.998 1.00 30.08 89 ASP A N 1
ATOM 701 C CA . ASP A 1 89 ? 38.710 13.532 -16.080 1.00 30.08 89 ASP A CA 1
ATOM 702 C C . ASP A 1 89 ? 37.526 13.052 -15.224 1.00 30.08 89 ASP A C 1
ATOM 704 O O . ASP A 1 89 ? 36.801 13.834 -14.614 1.00 30.08 89 ASP A O 1
ATOM 708 N N . THR A 1 90 ? 37.352 11.728 -15.156 1.00 34.19 90 THR A N 1
ATOM 709 C CA . THR A 1 90 ? 36.400 10.976 -14.305 1.00 34.19 90 THR A CA 1
ATOM 710 C C . THR A 1 90 ? 34.892 11.035 -14.621 1.00 34.19 90 THR A C 1
ATOM 712 O O . THR A 1 90 ? 34.089 11.394 -13.770 1.00 34.19 90 THR A O 1
ATOM 715 N N . GLU A 1 91 ? 34.449 10.490 -15.762 1.00 33.94 91 GLU A N 1
ATOM 716 C CA . GLU A 1 91 ? 33.043 10.055 -15.916 1.00 33.94 91 GLU A CA 1
ATOM 717 C C . GLU A 1 91 ? 32.875 8.546 -15.666 1.00 33.94 91 GLU A C 1
ATOM 719 O O . GLU A 1 91 ? 32.586 7.747 -16.556 1.00 33.94 91 GLU A O 1
ATOM 724 N N . GLN A 1 92 ? 32.990 8.129 -14.402 1.00 32.41 92 GLN A N 1
ATOM 725 C CA . GLN A 1 92 ? 32.165 7.006 -13.954 1.00 32.41 92 GLN A CA 1
ATOM 726 C C . GLN A 1 92 ? 30.736 7.542 -13.865 1.00 32.41 92 GLN A C 1
ATOM 728 O O . GLN A 1 92 ? 30.345 8.107 -12.850 1.00 32.41 92 GLN A O 1
ATOM 733 N N . SER A 1 93 ? 29.975 7.426 -14.957 1.00 36.75 93 SER A N 1
ATOM 734 C CA . SER A 1 93 ? 28.544 7.737 -14.967 1.00 36.75 93 SER A CA 1
ATOM 735 C C . SER A 1 93 ? 27.851 6.836 -13.940 1.00 36.75 93 SER A C 1
ATOM 737 O O . SER A 1 93 ? 27.586 5.660 -14.196 1.00 36.75 93 SER A O 1
ATOM 739 N N . TYR A 1 94 ? 27.639 7.358 -12.732 1.00 40.88 94 TYR A N 1
ATOM 740 C CA . TYR A 1 94 ? 26.896 6.674 -11.685 1.00 40.88 94 TYR A CA 1
ATOM 741 C C . TYR A 1 94 ? 25.446 6.551 -12.151 1.00 40.88 94 TYR A C 1
ATOM 743 O O . TYR A 1 94 ? 24.696 7.524 -12.179 1.00 40.88 94 TYR A O 1
ATOM 751 N N . VAL A 1 95 ? 25.048 5.344 -12.550 1.00 51.72 95 VAL A N 1
ATOM 752 C CA . VAL A 1 95 ? 23.643 5.031 -12.801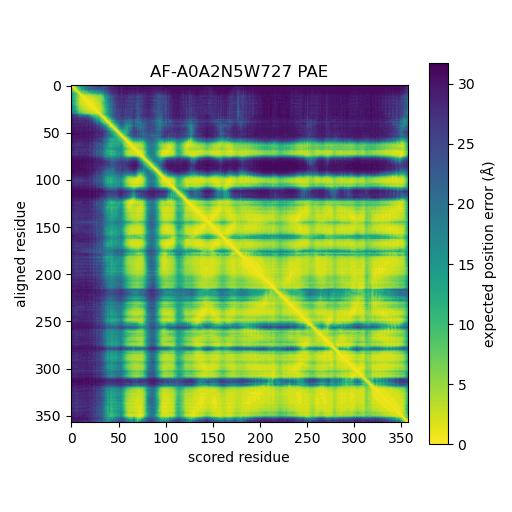 1.00 51.72 95 VAL A CA 1
ATOM 753 C C . VAL A 1 95 ? 22.977 4.883 -11.437 1.00 51.72 95 VAL A C 1
ATOM 755 O O . VAL A 1 95 ? 23.204 3.896 -10.739 1.00 51.72 95 VAL A O 1
ATOM 758 N N . TYR A 1 96 ? 22.202 5.888 -11.028 1.00 59.78 96 TYR A N 1
ATOM 759 C CA . TYR A 1 96 ? 21.397 5.803 -9.812 1.00 59.78 96 TYR A CA 1
ATOM 760 C C . TYR A 1 96 ? 20.358 4.689 -9.974 1.00 59.78 96 TYR A C 1
ATOM 762 O O . TYR A 1 96 ? 19.658 4.635 -10.982 1.00 59.78 96 TYR A O 1
ATOM 770 N N . SER A 1 97 ? 20.278 3.781 -9.002 1.00 73.62 97 SER A N 1
ATOM 771 C CA . SER A 1 97 ? 19.219 2.774 -8.956 1.00 73.62 97 SER A CA 1
ATOM 772 C C . SER A 1 97 ? 17.903 3.402 -8.509 1.00 73.62 97 SER A C 1
ATOM 774 O O . SER A 1 97 ? 17.895 4.371 -7.748 1.00 73.62 97 SER A O 1
ATOM 776 N N . GLY A 1 98 ? 16.804 2.796 -8.940 1.00 77.75 98 GLY A N 1
ATOM 777 C CA . GLY A 1 98 ? 15.458 3.106 -8.488 1.00 77.75 98 GLY A CA 1
ATOM 778 C C . GLY A 1 98 ? 15.264 3.032 -6.978 1.00 77.75 98 GLY A C 1
ATOM 779 O O . GLY A 1 98 ? 16.062 2.451 -6.239 1.00 77.75 98 GLY A O 1
ATOM 780 N N . LEU A 1 99 ? 14.152 3.614 -6.542 1.00 84.88 99 LEU A N 1
ATOM 781 C CA . LEU A 1 99 ? 13.688 3.677 -5.166 1.00 84.88 99 LEU A CA 1
ATOM 782 C C . LEU A 1 99 ? 13.271 2.327 -4.607 1.00 84.88 99 LEU A C 1
ATOM 784 O O . LEU A 1 99 ? 13.274 2.211 -3.390 1.00 84.88 99 LEU A O 1
ATOM 788 N N . PHE A 1 100 ? 12.864 1.358 -5.431 1.00 89.00 100 PHE A N 1
ATOM 789 C CA . PHE A 1 100 ? 12.450 0.041 -4.960 1.00 89.00 100 PHE A CA 1
ATOM 790 C C . PHE A 1 100 ? 13.114 -1.100 -5.736 1.00 89.00 100 PHE A C 1
ATOM 792 O O . PHE A 1 100 ? 13.350 -1.030 -6.943 1.00 89.00 100 PHE A O 1
ATOM 799 N N . GLN A 1 101 ? 13.337 -2.208 -5.035 1.00 90.00 101 GLN A N 1
ATOM 800 C CA . GLN A 1 101 ? 13.571 -3.511 -5.629 1.00 90.00 101 GLN A CA 1
ATOM 801 C C . GLN A 1 101 ? 12.225 -4.119 -6.022 1.00 90.00 101 GLN A C 1
ATOM 803 O O . GLN A 1 101 ? 11.368 -4.395 -5.174 1.00 90.00 101 GLN A O 1
ATOM 808 N N . TRP A 1 102 ? 12.052 -4.352 -7.314 1.00 91.38 102 TRP A N 1
ATOM 809 C CA . TRP A 1 102 ? 10.850 -4.911 -7.910 1.00 91.38 102 TRP A CA 1
ATOM 810 C C . TRP A 1 102 ? 11.051 -6.368 -8.282 1.00 91.38 102 TRP A C 1
ATOM 812 O O . TRP A 1 102 ? 12.161 -6.810 -8.563 1.00 91.38 102 TRP A O 1
ATOM 822 N N . LYS A 1 103 ? 9.948 -7.106 -8.346 1.00 91.44 103 LYS A N 1
ATOM 823 C CA . LYS A 1 103 ? 9.888 -8.479 -8.830 1.00 91.44 103 LYS A CA 1
ATOM 824 C C . LYS A 1 103 ? 8.855 -8.590 -9.938 1.00 91.44 103 LYS A C 1
ATOM 826 O O . LYS A 1 103 ? 7.749 -8.066 -9.812 1.00 91.44 103 LYS A O 1
ATOM 831 N N . ILE A 1 104 ? 9.189 -9.312 -11.002 1.00 90.00 104 ILE A N 1
ATOM 832 C CA . ILE A 1 104 ? 8.245 -9.610 -12.085 1.00 90.00 104 ILE A CA 1
ATOM 833 C C . ILE A 1 104 ? 7.322 -10.739 -11.627 1.00 90.00 104 ILE A C 1
ATOM 835 O O . ILE A 1 104 ? 7.738 -11.888 -11.520 1.00 90.00 104 ILE A O 1
ATOM 839 N N . ASP A 1 105 ? 6.072 -10.411 -11.324 1.00 87.31 105 ASP A N 1
ATOM 840 C CA . ASP A 1 105 ? 5.097 -11.340 -10.748 1.00 87.31 105 ASP A CA 1
ATOM 841 C C . ASP A 1 105 ? 4.339 -12.126 -11.828 1.00 87.31 105 ASP A C 1
ATOM 843 O O . ASP A 1 105 ? 4.136 -13.335 -11.707 1.00 87.31 105 ASP A O 1
ATOM 847 N N . LEU A 1 106 ? 3.929 -11.450 -12.909 1.00 86.19 106 LEU A N 1
ATOM 848 C CA . LEU A 1 106 ? 3.103 -12.045 -13.964 1.00 86.19 106 LEU A CA 1
ATOM 849 C C . LEU A 1 106 ? 3.291 -11.343 -15.318 1.00 86.19 106 LEU A C 1
ATOM 851 O O . LEU A 1 106 ? 3.516 -10.135 -15.374 1.00 86.19 106 LEU A O 1
ATOM 855 N N . LEU A 1 107 ? 3.116 -12.093 -16.410 1.00 84.75 107 LEU A N 1
ATOM 856 C CA . LEU A 1 107 ? 2.947 -11.567 -17.769 1.00 84.75 107 LEU A CA 1
ATOM 857 C C . LEU A 1 107 ? 1.476 -11.719 -18.195 1.00 84.75 107 LEU A C 1
ATOM 859 O O . LEU A 1 107 ? 0.957 -12.835 -18.254 1.00 84.75 107 LEU A O 1
ATOM 863 N N . GLU A 1 108 ? 0.794 -10.613 -18.492 1.00 78.62 108 GLU A N 1
ATOM 864 C CA . GLU A 1 108 ? -0.616 -10.581 -18.909 1.00 78.62 108 GLU A CA 1
ATOM 865 C C . GLU A 1 108 ? -0.709 -10.227 -20.408 1.00 78.62 108 GLU A C 1
ATOM 867 O O . GLU A 1 108 ? -0.322 -9.133 -20.802 1.00 78.62 108 GLU A O 1
ATOM 872 N N . SER A 1 109 ? -1.213 -11.118 -21.272 1.00 69.44 109 SER A N 1
ATOM 873 C CA . SER A 1 109 ? -1.407 -10.803 -22.706 1.00 69.44 109 SER A CA 1
ATOM 874 C C . SER A 1 109 ? -2.390 -9.638 -22.907 1.00 69.44 109 SER A C 1
ATOM 876 O O . SER A 1 109 ? -3.421 -9.586 -22.232 1.00 69.44 109 SER A O 1
ATOM 878 N N . ARG A 1 110 ? -2.108 -8.725 -23.854 1.00 63.00 110 ARG A N 1
ATOM 879 C CA . ARG A 1 110 ? -3.036 -7.644 -24.251 1.00 63.00 110 ARG A CA 1
ATOM 880 C C . ARG A 1 110 ? -4.264 -8.176 -24.991 1.00 63.00 110 ARG A C 1
ATOM 882 O O . ARG A 1 110 ? -5.332 -7.573 -24.920 1.00 63.00 110 ARG A O 1
ATOM 889 N N . VAL A 1 111 ? -4.119 -9.300 -25.688 1.00 52.12 111 VAL A N 1
ATOM 890 C CA . VAL A 1 111 ? -5.212 -9.980 -26.388 1.00 52.12 111 VAL A CA 1
ATOM 891 C C . VAL A 1 111 ? -5.867 -10.904 -25.366 1.00 52.12 111 VAL A C 1
ATOM 893 O O . VAL A 1 111 ? -5.257 -11.886 -24.948 1.00 52.12 111 VAL A O 1
ATOM 896 N N . GLY A 1 112 ? -7.045 -10.501 -24.879 1.00 45.84 112 GLY A N 1
ATOM 897 C CA . GLY A 1 112 ? -7.721 -11.028 -23.689 1.00 45.84 112 GLY A CA 1
ATOM 898 C C . GLY A 1 112 ? -7.490 -12.511 -23.371 1.00 45.84 112 GLY A C 1
ATOM 899 O O . GLY A 1 112 ? -7.615 -13.363 -24.238 1.00 45.84 112 GLY A O 1
ATOM 900 N N . LEU A 1 113 ? -7.177 -12.784 -22.097 1.00 42.34 113 LEU A N 1
ATOM 901 C CA . LEU A 1 113 ? -7.176 -14.074 -21.384 1.00 42.34 113 LEU A CA 1
ATOM 902 C C . LEU A 1 113 ? -7.338 -15.359 -22.228 1.00 42.34 113 LEU A C 1
ATOM 904 O O . LEU A 1 113 ? -8.198 -16.191 -21.945 1.00 42.34 113 LEU A O 1
ATOM 908 N N . THR A 1 114 ? -6.436 -15.642 -23.165 1.00 41.66 114 THR A N 1
ATOM 909 C CA . THR A 1 114 ? -6.167 -17.041 -23.504 1.00 41.66 114 THR A CA 1
ATOM 910 C C . THR A 1 114 ? -5.364 -17.621 -22.345 1.00 41.66 114 THR A C 1
ATOM 912 O O . THR A 1 114 ? -4.200 -17.264 -22.149 1.00 41.66 114 THR A O 1
ATOM 915 N N . GLN A 1 115 ? -5.985 -18.507 -21.557 1.00 45.53 115 GLN A N 1
ATOM 916 C CA . GLN A 1 115 ? -5.369 -19.226 -20.428 1.00 45.53 115 GLN A CA 1
ATOM 917 C C . GLN A 1 115 ? -4.002 -19.862 -20.767 1.00 45.53 115 GLN A C 1
ATOM 919 O O . GLN A 1 115 ? -3.209 -20.112 -19.861 1.00 45.53 115 GLN A O 1
ATOM 924 N N . GLN A 1 116 ? -3.695 -20.067 -22.053 1.00 41.19 116 GLN A N 1
ATOM 925 C CA . GLN A 1 116 ? -2.402 -20.535 -22.563 1.00 41.19 116 GLN A CA 1
ATOM 926 C C . GLN A 1 116 ? -1.214 -19.605 -22.258 1.00 41.19 116 GLN A C 1
ATOM 928 O O . GLN A 1 116 ? -0.131 -20.113 -21.978 1.00 41.19 116 GLN A O 1
ATOM 933 N N . PHE A 1 117 ? -1.388 -18.277 -22.209 1.00 46.47 117 PHE A N 1
ATOM 934 C CA . PHE A 1 117 ? -0.283 -17.363 -21.856 1.00 46.47 117 PHE A CA 1
ATOM 935 C C . PHE A 1 117 ? 0.150 -17.487 -20.391 1.00 46.47 117 PHE A C 1
ATOM 937 O O . PHE A 1 117 ? 1.272 -17.134 -20.038 1.00 46.47 117 PHE A O 1
ATOM 944 N N . ARG A 1 118 ? -0.726 -18.025 -19.533 1.00 48.00 118 ARG A N 1
ATOM 945 C CA . ARG A 1 118 ? -0.506 -18.120 -18.088 1.00 48.00 118 ARG A CA 1
ATOM 946 C C . ARG A 1 118 ? 0.476 -19.231 -17.689 1.00 48.00 118 ARG A C 1
ATOM 948 O O . ARG A 1 118 ? 0.747 -19.360 -16.501 1.00 48.00 118 ARG A O 1
ATOM 955 N N . ARG A 1 119 ? 0.952 -20.072 -18.624 1.00 45.97 119 ARG A N 1
ATOM 956 C CA . ARG A 1 119 ? 1.694 -21.304 -18.279 1.00 45.97 119 ARG A CA 1
ATOM 957 C C . ARG A 1 119 ? 2.986 -21.599 -19.050 1.00 45.97 119 ARG A C 1
ATOM 959 O O . ARG A 1 119 ? 3.695 -22.496 -18.616 1.00 45.97 119 ARG A O 1
ATOM 966 N N . THR A 1 120 ? 3.334 -20.895 -20.130 1.00 48.88 120 THR A N 1
ATOM 967 C CA . THR A 1 120 ? 4.504 -21.286 -20.957 1.00 48.88 120 THR A CA 1
ATOM 968 C C . THR A 1 120 ? 5.643 -20.275 -21.011 1.00 48.88 120 THR A C 1
ATOM 970 O O . THR A 1 120 ? 6.769 -20.661 -21.313 1.00 48.88 120 THR A O 1
ATOM 973 N N . ARG A 1 121 ? 5.405 -18.993 -20.710 1.00 60.28 121 ARG A N 1
ATOM 974 C CA . ARG A 1 121 ? 6.439 -17.961 -20.850 1.00 60.28 121 ARG A CA 1
ATOM 975 C C . ARG A 1 121 ? 7.168 -17.740 -19.521 1.00 60.28 121 ARG A C 1
ATOM 977 O O . ARG A 1 121 ? 6.640 -17.104 -18.616 1.00 60.28 121 ARG A O 1
ATOM 984 N N . THR A 1 122 ? 8.383 -18.272 -19.415 1.00 70.31 122 THR A N 1
ATOM 985 C CA . THR A 1 122 ? 9.275 -18.113 -18.250 1.00 70.31 122 THR A CA 1
ATOM 986 C C . THR A 1 122 ? 10.094 -16.820 -18.289 1.00 70.31 122 THR A C 1
ATOM 988 O O . THR A 1 122 ? 10.801 -16.530 -17.329 1.00 70.31 122 THR A O 1
ATOM 991 N N . GLY A 1 123 ? 9.994 -16.029 -19.364 1.00 79.19 123 GLY A N 1
ATOM 992 C CA . GLY A 1 123 ? 10.718 -14.771 -19.542 1.00 79.19 123 GLY A CA 1
ATOM 993 C C . GLY A 1 123 ? 10.429 -14.064 -20.873 1.00 79.19 123 GLY A C 1
ATOM 994 O O . GLY A 1 123 ? 9.603 -14.513 -21.673 1.00 79.19 123 GLY A O 1
ATOM 995 N N . PHE A 1 124 ? 11.093 -12.939 -21.121 1.00 82.44 124 PHE A N 1
ATOM 996 C CA . PHE A 1 124 ? 10.981 -12.147 -22.349 1.00 82.44 124 PHE A CA 1
ATOM 997 C C . PHE A 1 124 ? 12.302 -11.445 -22.677 1.00 82.44 124 PHE A C 1
ATOM 999 O O . PHE A 1 124 ? 13.159 -11.288 -21.815 1.00 82.44 124 PHE A O 1
ATOM 1006 N N . LEU A 1 125 ? 12.458 -11.029 -23.933 1.00 80.75 125 LEU A N 1
ATOM 1007 C CA . LEU A 1 125 ? 13.579 -10.198 -24.360 1.00 80.75 125 LEU A CA 1
ATOM 1008 C C . LEU A 1 125 ? 13.233 -8.725 -24.133 1.00 80.75 125 LEU A C 1
ATOM 1010 O O . LEU A 1 125 ? 12.127 -8.302 -24.468 1.00 80.75 125 LEU A O 1
ATOM 1014 N N . TYR A 1 126 ? 14.169 -7.976 -23.561 1.00 82.50 126 TYR A N 1
ATOM 1015 C CA . TYR A 1 126 ? 14.017 -6.572 -23.202 1.00 82.50 126 TYR A CA 1
ATOM 1016 C C . TYR A 1 126 ? 15.195 -5.754 -23.733 1.00 82.50 126 TYR A C 1
ATOM 1018 O O . TYR A 1 126 ? 16.356 -6.114 -23.523 1.00 82.50 126 TYR A O 1
ATOM 1026 N N . SER A 1 127 ? 14.891 -4.643 -24.394 1.00 81.00 127 SER A N 1
ATOM 1027 C CA . SER A 1 127 ? 15.839 -3.795 -25.122 1.00 81.00 127 SER A CA 1
ATOM 1028 C C . SER A 1 127 ? 15.905 -2.394 -24.517 1.00 81.00 127 SER A C 1
ATOM 1030 O O . SER A 1 127 ? 15.973 -1.399 -25.235 1.00 81.00 127 SER A O 1
ATOM 1032 N N . ALA A 1 128 ? 15.878 -2.310 -23.184 1.00 79.56 128 ALA A N 1
ATOM 1033 C CA . ALA A 1 128 ? 15.979 -1.053 -22.442 1.00 79.56 128 ALA A CA 1
ATOM 1034 C C . ALA A 1 128 ? 14.860 -0.034 -22.756 1.00 79.56 128 ALA A C 1
ATOM 1036 O O . ALA A 1 128 ? 15.044 1.170 -22.560 1.00 79.56 128 ALA A O 1
ATOM 1037 N N . GLU A 1 129 ? 13.685 -0.492 -23.205 1.00 85.62 129 GLU A N 1
ATOM 1038 C CA . GLU A 1 129 ? 12.534 0.378 -23.446 1.00 85.62 129 GLU A CA 1
ATOM 1039 C C . GLU A 1 129 ? 11.988 0.961 -22.141 1.00 85.62 129 GLU A C 1
ATOM 1041 O O . GLU A 1 129 ? 11.911 0.283 -21.115 1.00 85.62 129 GLU A O 1
ATOM 1046 N N . THR A 1 130 ? 11.547 2.213 -22.168 1.00 88.88 130 THR A N 1
ATOM 1047 C CA . THR A 1 130 ? 10.958 2.837 -20.983 1.00 88.88 130 THR A CA 1
ATOM 1048 C C . THR A 1 130 ? 9.644 2.162 -20.593 1.00 88.88 130 THR A C 1
ATOM 1050 O O . THR A 1 130 ? 8.831 1.756 -21.431 1.00 88.88 130 THR A O 1
ATOM 1053 N N . LEU A 1 131 ? 9.444 2.029 -19.287 1.00 89.38 131 LEU A N 1
ATOM 1054 C CA . LEU A 1 131 ? 8.245 1.460 -18.705 1.00 89.38 131 LEU A CA 1
ATOM 1055 C C . LEU A 1 131 ? 7.176 2.549 -18.552 1.00 89.38 131 LEU A C 1
ATOM 1057 O O . LEU A 1 131 ? 7.413 3.621 -18.007 1.00 89.38 131 LEU A O 1
ATOM 1061 N N . ASN A 1 132 ? 5.956 2.254 -18.975 1.00 90.38 132 ASN A N 1
ATOM 1062 C CA . ASN A 1 132 ? 4.770 3.044 -18.689 1.00 90.38 132 ASN A CA 1
ATOM 1063 C C . ASN A 1 132 ? 3.874 2.249 -17.739 1.00 90.38 132 ASN A C 1
ATOM 1065 O O . ASN A 1 132 ? 3.169 1.324 -18.155 1.00 90.38 132 ASN A O 1
ATOM 1069 N N . CYS A 1 133 ? 3.950 2.585 -16.454 1.00 91.50 133 CYS A N 1
ATOM 1070 C CA . CYS A 1 133 ? 3.316 1.820 -15.392 1.00 91.50 133 CYS A CA 1
ATOM 1071 C C . CYS A 1 133 ? 2.139 2.542 -14.746 1.00 91.50 133 CYS A C 1
ATOM 1073 O O . CYS A 1 133 ? 2.120 3.763 -14.609 1.00 91.50 133 CYS A O 1
ATOM 1075 N N . THR A 1 134 ? 1.184 1.743 -14.281 1.00 92.75 134 THR A N 1
ATOM 1076 C CA . THR A 1 134 ? 0.091 2.176 -13.408 1.00 92.75 134 THR A CA 1
ATOM 1077 C C . THR A 1 134 ? 0.130 1.379 -12.116 1.00 92.75 134 THR A C 1
ATOM 1079 O O . THR A 1 134 ? 0.300 0.161 -12.161 1.00 92.75 134 THR A O 1
ATOM 1082 N N . ILE A 1 135 ? -0.026 2.041 -10.971 1.00 95.06 135 ILE A N 1
ATOM 1083 C CA . ILE A 1 135 ? -0.065 1.364 -9.667 1.00 95.06 135 ILE A CA 1
ATOM 1084 C C . ILE A 1 135 ? -1.502 0.940 -9.386 1.00 95.06 135 ILE A C 1
ATOM 1086 O O . ILE A 1 135 ? -2.415 1.762 -9.477 1.00 95.06 135 ILE A O 1
ATOM 1090 N N . ASP A 1 136 ? -1.716 -0.342 -9.087 1.00 91.94 136 ASP A N 1
ATOM 1091 C CA . ASP A 1 136 ? -3.062 -0.917 -8.952 1.00 91.94 136 ASP A CA 1
ATOM 1092 C C . ASP A 1 136 ? -3.355 -1.531 -7.578 1.00 91.94 136 ASP A C 1
ATOM 1094 O O . ASP A 1 136 ? -4.521 -1.734 -7.214 1.00 91.94 136 ASP A O 1
ATOM 1098 N N . VAL A 1 137 ? -2.306 -1.817 -6.805 1.00 94.81 137 VAL A N 1
ATOM 1099 C CA . VAL A 1 137 ? -2.408 -2.310 -5.435 1.00 94.81 137 VAL A CA 1
ATOM 1100 C C . VAL A 1 137 ? -1.365 -1.624 -4.570 1.00 94.81 137 VAL A C 1
ATOM 1102 O O . VAL A 1 137 ? -0.182 -1.638 -4.895 1.00 94.81 137 VAL A O 1
ATOM 1105 N N . VAL A 1 138 ? -1.809 -1.100 -3.431 1.00 96.56 138 VAL A N 1
ATOM 1106 C CA . VAL A 1 138 ? -0.934 -0.684 -2.330 1.00 96.56 138 VAL A CA 1
ATOM 1107 C C . VAL A 1 138 ? -1.520 -1.242 -1.045 1.00 96.56 138 VAL A C 1
ATOM 1109 O O . VAL A 1 138 ? -2.736 -1.235 -0.842 1.00 96.56 138 VAL A O 1
ATOM 1112 N N . ARG A 1 139 ? -0.668 -1.807 -0.207 1.00 96.81 139 ARG A N 1
ATOM 1113 C CA . ARG A 1 139 ? -1.029 -2.390 1.073 1.00 96.81 139 ARG A CA 1
ATOM 1114 C C . ARG A 1 139 ? -0.016 -1.939 2.100 1.00 96.81 139 ARG A C 1
ATOM 1116 O O . ARG A 1 139 ? 1.184 -2.016 1.845 1.00 96.81 139 ARG A O 1
ATOM 1123 N N . VAL A 1 140 ? -0.522 -1.548 3.259 1.00 96.62 140 VAL A N 1
ATOM 1124 C CA . VAL A 1 140 ? 0.289 -1.406 4.459 1.00 96.62 140 VAL A CA 1
ATOM 1125 C C . VAL A 1 140 ? -0.398 -2.132 5.604 1.00 96.62 140 VAL A C 1
ATOM 1127 O O . VAL A 1 140 ? -1.611 -1.991 5.797 1.00 96.62 140 VAL A O 1
ATOM 1130 N N . ASP A 1 141 ? 0.382 -2.916 6.338 1.00 96.44 141 ASP A N 1
ATOM 1131 C CA . ASP A 1 141 ? -0.036 -3.590 7.560 1.00 96.44 141 ASP A CA 1
ATOM 1132 C C . ASP A 1 141 ? 0.860 -3.154 8.711 1.00 96.44 141 ASP A C 1
ATOM 1134 O O . ASP A 1 141 ? 2.079 -3.076 8.562 1.00 96.44 141 ASP A O 1
ATOM 1138 N N . TYR A 1 142 ? 0.248 -2.921 9.862 1.00 95.88 142 TYR A N 1
ATOM 1139 C CA . TYR A 1 142 ? 0.903 -2.560 11.106 1.00 95.88 142 TYR A CA 1
ATOM 1140 C C . TYR A 1 142 ? 0.518 -3.581 12.165 1.00 95.88 142 TYR A C 1
ATOM 1142 O O . TYR A 1 142 ? -0.667 -3.741 12.457 1.00 95.88 142 TYR A O 1
ATOM 1150 N N . GLU A 1 143 ? 1.505 -4.257 12.735 1.00 94.81 143 GLU A N 1
ATOM 1151 C CA . GLU A 1 143 ? 1.350 -5.141 13.882 1.00 94.81 143 GLU A CA 1
ATOM 1152 C C . GLU A 1 143 ? 1.857 -4.400 15.119 1.00 94.81 143 GLU A C 1
ATOM 1154 O O . GLU A 1 143 ? 3.058 -4.208 15.326 1.00 94.81 143 GLU A O 1
ATOM 1159 N N . PHE A 1 144 ? 0.927 -3.919 15.935 1.00 93.69 144 PHE A N 1
ATOM 1160 C CA . PHE A 1 144 ? 1.256 -3.053 17.057 1.00 93.69 144 PHE A CA 1
ATOM 1161 C C . PHE A 1 144 ? 1.896 -3.796 18.224 1.00 93.69 144 PHE A C 1
ATOM 1163 O O . PHE A 1 144 ? 2.633 -3.174 18.988 1.00 93.69 144 PHE A O 1
ATOM 1170 N N . ASP A 1 145 ? 1.597 -5.083 18.389 1.00 88.94 145 ASP A N 1
ATOM 1171 C CA . ASP A 1 145 ? 2.112 -5.879 19.507 1.00 88.94 145 ASP A CA 1
ATOM 1172 C C . ASP A 1 145 ? 3.576 -6.277 19.297 1.00 88.94 145 ASP A C 1
ATOM 1174 O O . ASP A 1 145 ? 4.349 -6.281 20.253 1.00 88.94 145 ASP A O 1
ATOM 1178 N N . ASN A 1 146 ? 3.977 -6.502 18.043 1.00 88.19 146 ASN A N 1
ATOM 1179 C CA . ASN A 1 146 ? 5.358 -6.832 17.685 1.00 88.19 146 ASN A CA 1
ATOM 1180 C C . ASN A 1 146 ? 6.187 -5.609 17.268 1.00 88.19 146 ASN A C 1
ATOM 1182 O O . ASN A 1 146 ? 7.393 -5.728 17.077 1.00 88.19 146 ASN A O 1
ATOM 1186 N N . VAL A 1 147 ? 5.566 -4.430 17.145 1.00 87.94 147 VAL A N 1
ATOM 1187 C CA . VAL A 1 147 ? 6.213 -3.215 16.613 1.00 87.94 147 VAL A CA 1
ATOM 1188 C C . VAL A 1 147 ? 6.731 -3.449 15.185 1.00 87.94 147 VAL A C 1
ATOM 1190 O O . VAL A 1 147 ? 7.829 -3.043 14.807 1.00 87.94 147 VAL A O 1
ATOM 1193 N N . GLU A 1 148 ? 5.922 -4.137 14.383 1.00 91.88 148 GLU A N 1
ATOM 1194 C CA . GLU A 1 148 ? 6.269 -4.554 13.028 1.00 91.88 148 GLU A CA 1
ATOM 1195 C C . GLU A 1 148 ? 5.350 -3.891 12.010 1.00 91.88 148 GLU A C 1
ATOM 1197 O O . GLU A 1 148 ? 4.182 -3.596 12.276 1.00 91.88 148 GLU A O 1
ATOM 1202 N N . PHE A 1 149 ? 5.865 -3.669 10.807 1.00 93.44 149 PHE A N 1
ATOM 1203 C CA . PHE A 1 149 ? 5.032 -3.247 9.693 1.00 93.44 149 PHE A CA 1
ATOM 1204 C C . PHE A 1 149 ? 5.503 -3.863 8.391 1.00 93.44 149 PHE A C 1
ATOM 1206 O O . PHE A 1 149 ? 6.669 -4.223 8.227 1.00 93.44 149 PHE A O 1
ATOM 1213 N N . SER A 1 150 ? 4.572 -3.976 7.454 1.00 94.88 150 SER A N 1
ATOM 1214 C CA . SER A 1 150 ? 4.855 -4.481 6.123 1.00 94.88 150 SER A CA 1
ATOM 1215 C C . SER A 1 150 ? 4.172 -3.642 5.060 1.00 94.88 150 SER A C 1
ATOM 1217 O O . SER A 1 150 ? 3.125 -3.032 5.290 1.00 94.88 150 SER A O 1
ATOM 1219 N N . ILE A 1 151 ? 4.797 -3.602 3.892 1.00 95.44 151 ILE A N 1
ATOM 1220 C CA . ILE A 1 151 ? 4.294 -2.929 2.706 1.00 95.44 151 ILE A CA 1
ATOM 1221 C C . ILE A 1 151 ? 4.193 -3.928 1.559 1.00 95.44 151 ILE A C 1
ATOM 1223 O O . ILE A 1 151 ? 4.992 -4.858 1.436 1.00 95.44 151 ILE A O 1
ATOM 1227 N N . GLY A 1 152 ? 3.216 -3.714 0.688 1.00 95.94 152 GLY A N 1
ATOM 1228 C CA . GLY A 1 152 ? 3.081 -4.448 -0.562 1.00 95.94 152 GLY A CA 1
ATOM 1229 C C . GLY A 1 152 ? 2.548 -3.532 -1.647 1.00 95.94 152 GLY A C 1
ATOM 1230 O O . GLY A 1 152 ? 1.483 -2.940 -1.487 1.00 95.94 152 GLY A O 1
ATOM 1231 N N . ILE A 1 153 ? 3.271 -3.419 -2.752 1.00 96.44 153 ILE A N 1
ATOM 1232 C CA . ILE A 1 153 ? 2.923 -2.538 -3.865 1.00 96.44 153 ILE A CA 1
ATOM 1233 C C . ILE A 1 153 ? 2.984 -3.350 -5.148 1.00 96.44 153 ILE A C 1
ATOM 1235 O O . ILE A 1 153 ? 3.945 -4.083 -5.361 1.00 96.44 153 ILE A O 1
ATOM 1239 N N . CYS A 1 154 ? 1.980 -3.212 -6.009 1.00 95.62 154 CYS A N 1
ATOM 1240 C CA . CYS A 1 154 ? 2.017 -3.766 -7.354 1.00 95.62 154 CYS A CA 1
ATOM 1241 C C . CYS A 1 154 ? 1.599 -2.725 -8.388 1.00 95.62 154 CYS A C 1
ATOM 1243 O O . CYS A 1 154 ? 0.743 -1.869 -8.140 1.00 95.62 154 CYS A O 1
ATOM 1245 N N . GLY A 1 155 ? 2.193 -2.852 -9.567 1.00 94.06 155 GLY A N 1
ATOM 1246 C CA . GLY A 1 155 ? 1.838 -2.084 -10.741 1.00 94.06 155 GLY A CA 1
ATOM 1247 C C . GLY A 1 155 ? 1.768 -2.947 -11.991 1.00 94.06 155 GLY A C 1
ATOM 1248 O O . GLY A 1 155 ? 2.276 -4.070 -12.047 1.00 94.06 155 GLY A O 1
ATOM 1249 N N . ARG A 1 156 ? 1.115 -2.395 -13.010 1.00 92.62 156 ARG A N 1
ATOM 1250 C CA . ARG A 1 156 ? 1.062 -2.938 -14.365 1.00 92.62 156 ARG A CA 1
ATOM 1251 C C . ARG A 1 156 ? 1.803 -2.019 -15.317 1.00 92.62 156 ARG A C 1
ATOM 1253 O O . ARG A 1 156 ? 1.437 -0.849 -15.406 1.00 92.62 156 ARG A O 1
ATOM 1260 N N . CYS A 1 157 ? 2.780 -2.557 -16.034 1.00 91.38 157 CYS A N 1
ATOM 1261 C CA . CYS A 1 157 ? 3.670 -1.825 -16.920 1.00 91.38 157 CYS A CA 1
ATOM 1262 C C . CYS A 1 157 ? 3.542 -2.284 -18.370 1.00 91.38 157 CYS A C 1
ATOM 1264 O O . CYS A 1 157 ? 3.497 -3.481 -18.661 1.00 91.38 157 CYS A O 1
ATOM 1266 N N . LEU A 1 158 ? 3.531 -1.315 -19.275 1.00 89.31 158 LEU A N 1
ATOM 1267 C CA . LEU A 1 158 ? 3.684 -1.496 -20.714 1.00 89.31 158 LEU A CA 1
ATOM 1268 C C . LEU A 1 158 ? 5.037 -0.922 -21.131 1.00 89.31 158 LEU A C 1
ATOM 1270 O O . LEU A 1 158 ? 5.492 0.040 -20.526 1.00 89.31 158 LEU A O 1
ATOM 1274 N N . PHE A 1 159 ? 5.671 -1.473 -22.157 1.00 85.12 159 PHE A N 1
ATOM 1275 C CA . PHE A 1 159 ? 6.921 -0.935 -22.696 1.00 85.12 159 PHE A CA 1
ATOM 1276 C C . PHE A 1 159 ? 6.988 -1.187 -24.199 1.00 85.12 159 PHE A C 1
ATOM 1278 O O . PHE A 1 159 ? 6.484 -2.210 -24.674 1.00 85.12 159 PHE A O 1
ATOM 1285 N N . GLY A 1 160 ? 7.560 -0.231 -24.938 1.00 79.94 160 GLY A N 1
ATOM 1286 C CA . GLY A 1 160 ? 7.651 -0.276 -26.398 1.00 79.94 160 GLY A CA 1
ATOM 1287 C C . GLY A 1 160 ? 6.348 -0.734 -27.068 1.00 79.94 160 GLY A C 1
ATOM 1288 O O . GLY A 1 160 ? 5.249 -0.303 -26.707 1.00 79.94 160 GLY A O 1
ATOM 1289 N N . ASN A 1 161 ? 6.482 -1.681 -27.996 1.00 75.25 161 ASN A N 1
ATOM 1290 C CA . ASN A 1 161 ? 5.366 -2.323 -28.694 1.00 75.25 161 ASN A CA 1
ATOM 1291 C C . ASN A 1 161 ? 5.016 -3.704 -28.111 1.00 75.25 161 ASN A C 1
ATOM 1293 O O . ASN A 1 161 ? 4.534 -4.569 -28.834 1.00 75.25 161 ASN A O 1
ATOM 1297 N N . ALA A 1 162 ? 5.277 -3.947 -26.821 1.00 75.62 162 ALA A N 1
ATOM 1298 C CA . ALA A 1 162 ? 5.051 -5.260 -26.224 1.00 75.62 162 ALA A CA 1
ATOM 1299 C C . ALA A 1 162 ? 3.569 -5.681 -26.271 1.00 75.62 162 ALA A C 1
ATOM 1301 O O . ALA A 1 162 ? 2.685 -4.964 -25.789 1.00 75.62 162 ALA A O 1
ATOM 1302 N N . ASP A 1 163 ? 3.316 -6.904 -26.748 1.00 78.19 163 ASP A N 1
ATOM 1303 C CA . ASP A 1 163 ? 1.984 -7.535 -26.824 1.00 78.19 163 ASP A CA 1
ATOM 1304 C C . ASP A 1 163 ? 1.416 -7.963 -25.461 1.00 78.19 163 ASP A C 1
ATOM 1306 O O . ASP A 1 163 ? 0.334 -8.547 -25.363 1.00 78.19 163 ASP A O 1
ATOM 1310 N N . PHE A 1 164 ? 2.146 -7.702 -24.382 1.00 82.88 164 PHE A N 1
ATOM 1311 C CA . PHE A 1 164 ? 1.776 -8.072 -23.025 1.00 82.88 164 PHE A CA 1
ATOM 1312 C C . PHE A 1 164 ? 2.011 -6.915 -22.054 1.00 82.88 164 PHE A C 1
ATOM 1314 O O . PHE A 1 164 ? 2.662 -5.917 -22.361 1.00 82.88 164 PHE A O 1
ATOM 1321 N N . THR A 1 165 ? 1.437 -7.064 -20.870 1.00 87.31 165 THR A N 1
ATOM 1322 C CA . THR A 1 165 ? 1.579 -6.183 -19.720 1.00 87.31 165 THR A CA 1
ATOM 1323 C C . THR A 1 165 ? 2.366 -6.919 -18.648 1.00 87.31 165 THR A C 1
ATOM 1325 O O . THR A 1 165 ? 2.081 -8.077 -18.337 1.00 87.31 165 THR A O 1
ATOM 1328 N N . LEU A 1 166 ? 3.359 -6.250 -18.078 1.00 89.25 166 LEU A N 1
ATOM 1329 C CA . LEU A 1 166 ? 4.126 -6.735 -16.939 1.00 89.25 166 LEU A CA 1
ATOM 1330 C C . LEU A 1 166 ? 3.379 -6.409 -15.654 1.00 89.25 166 LEU A C 1
ATOM 1332 O O . LEU A 1 166 ? 3.098 -5.243 -15.398 1.00 89.25 166 LEU A O 1
ATOM 1336 N N . ARG A 1 167 ? 3.113 -7.402 -14.810 1.00 92.00 167 ARG A N 1
ATOM 1337 C CA . ARG A 1 167 ? 2.770 -7.163 -13.408 1.00 92.00 167 ARG A CA 1
ATOM 1338 C C . ARG A 1 167 ? 4.054 -7.216 -12.597 1.00 92.00 167 ARG A C 1
ATOM 1340 O O . ARG A 1 167 ? 4.715 -8.254 -12.557 1.00 92.00 167 ARG A O 1
ATOM 1347 N N . VAL A 1 168 ? 4.394 -6.109 -11.954 1.00 93.31 168 VAL A N 1
ATOM 1348 C CA . VAL A 1 168 ? 5.572 -5.998 -11.091 1.00 93.31 168 VAL A CA 1
ATOM 1349 C C . VAL A 1 168 ? 5.123 -5.687 -9.676 1.00 93.31 168 VAL A C 1
ATOM 1351 O O . VAL A 1 168 ? 4.183 -4.916 -9.483 1.00 93.31 168 VAL A O 1
ATOM 1354 N N . CYS A 1 169 ? 5.761 -6.307 -8.692 1.00 94.81 169 CYS A N 1
ATOM 1355 C CA . CYS A 1 169 ? 5.425 -6.114 -7.290 1.00 94.81 169 CYS A CA 1
ATOM 1356 C C . CYS A 1 169 ? 6.686 -5.950 -6.444 1.00 94.81 169 CYS A C 1
ATOM 1358 O O . CYS A 1 169 ? 7.717 -6.555 -6.726 1.00 94.81 169 CYS A O 1
ATOM 1360 N N . THR A 1 170 ? 6.578 -5.162 -5.384 1.00 93.81 170 THR A N 1
ATOM 1361 C CA . THR A 1 170 ? 7.549 -5.104 -4.295 1.00 93.81 170 THR A CA 1
ATOM 1362 C C . THR A 1 170 ? 6.824 -5.359 -2.981 1.00 93.81 170 THR A C 1
ATOM 1364 O O . THR A 1 170 ? 5.648 -5.015 -2.819 1.00 93.81 170 THR A O 1
ATOM 1367 N N . SER A 1 171 ? 7.500 -6.020 -2.054 1.00 93.06 171 SER A N 1
ATOM 1368 C CA . SER A 1 171 ? 6.965 -6.319 -0.733 1.00 93.06 171 SER A CA 1
ATOM 1369 C C . SER A 1 171 ? 8.092 -6.370 0.273 1.00 93.06 171 SER A C 1
ATOM 1371 O O . SER A 1 171 ? 9.170 -6.876 -0.038 1.00 93.06 171 SER A O 1
ATOM 1373 N N . TRP A 1 172 ? 7.822 -5.896 1.479 1.00 92.94 172 TRP A N 1
ATOM 1374 C CA . TRP A 1 172 ? 8.787 -5.908 2.565 1.00 92.94 172 TRP A CA 1
ATOM 1375 C C . TRP A 1 172 ? 8.081 -5.926 3.903 1.00 92.94 172 TRP A C 1
ATOM 1377 O O . TRP A 1 172 ? 7.020 -5.323 4.048 1.00 92.94 172 TRP A O 1
ATOM 1387 N N . ASP A 1 173 ? 8.708 -6.566 4.875 1.00 89.69 173 ASP A N 1
ATOM 1388 C CA . ASP A 1 173 ? 8.338 -6.492 6.277 1.00 89.69 173 ASP A CA 1
ATOM 1389 C C . ASP A 1 173 ? 9.577 -6.203 7.132 1.00 89.69 173 ASP A C 1
ATOM 1391 O O . ASP A 1 173 ? 10.718 -6.455 6.729 1.00 89.69 173 ASP A O 1
ATOM 1395 N N . THR A 1 174 ? 9.344 -5.680 8.331 1.00 86.44 174 THR A N 1
ATOM 1396 C CA . THR A 1 174 ? 10.384 -5.320 9.303 1.00 86.44 174 THR A CA 1
ATOM 1397 C C . THR A 1 174 ? 11.270 -6.478 9.759 1.00 86.44 174 THR A C 1
ATOM 1399 O O . THR A 1 174 ? 12.321 -6.211 10.339 1.00 86.44 174 THR A O 1
ATOM 1402 N N . SER A 1 175 ? 10.891 -7.737 9.508 1.00 80.81 175 SER A N 1
ATOM 1403 C CA . SER A 1 175 ? 11.697 -8.908 9.880 1.00 80.81 175 SER A CA 1
ATOM 1404 C C . SER A 1 175 ? 12.834 -9.186 8.886 1.00 80.81 175 SER A C 1
ATOM 1406 O O . SER A 1 175 ? 13.784 -9.907 9.198 1.00 80.81 175 SER A O 1
ATOM 1408 N N . THR A 1 176 ? 12.774 -8.599 7.688 1.00 77.00 176 THR A N 1
ATOM 1409 C CA . THR A 1 176 ? 13.794 -8.783 6.648 1.00 77.00 176 THR A CA 1
ATOM 1410 C C . THR A 1 176 ? 14.992 -7.838 6.818 1.00 77.00 176 THR A C 1
ATOM 1412 O O . THR A 1 176 ? 14.872 -6.692 7.249 1.00 77.00 176 THR A O 1
ATOM 1415 N N . VAL A 1 177 ? 16.184 -8.316 6.438 1.00 70.75 177 VAL A N 1
ATOM 1416 C CA . VAL A 1 177 ? 17.474 -7.643 6.712 1.00 70.75 177 VAL A CA 1
ATOM 1417 C C . VAL A 1 177 ? 17.687 -6.376 5.875 1.00 70.75 177 VAL A C 1
ATOM 1419 O O . VAL A 1 177 ? 18.408 -5.469 6.291 1.00 70.75 177 VAL A O 1
ATOM 1422 N N . THR A 1 178 ? 17.081 -6.287 4.690 1.00 79.12 178 THR A N 1
ATOM 1423 C CA . THR A 1 178 ? 17.307 -5.174 3.758 1.00 79.12 178 THR A CA 1
ATOM 1424 C C . THR A 1 178 ? 15.977 -4.628 3.266 1.00 79.12 178 THR A C 1
ATOM 1426 O O . THR A 1 178 ? 15.194 -5.345 2.647 1.00 79.12 178 THR A O 1
ATOM 1429 N N . PHE A 1 179 ? 15.724 -3.349 3.552 1.00 78.25 179 PHE A N 1
ATOM 1430 C CA . PHE A 1 179 ? 14.591 -2.622 2.987 1.00 78.25 179 PHE A CA 1
ATOM 1431 C C . PHE A 1 179 ? 14.775 -2.513 1.470 1.00 78.25 179 PHE A C 1
ATOM 1433 O O . PHE A 1 179 ? 15.854 -2.103 1.043 1.00 78.25 179 PHE A O 1
ATOM 1440 N N . PRO A 1 180 ? 13.771 -2.864 0.643 1.00 71.00 180 PRO A N 1
ATOM 1441 C CA . PRO A 1 180 ? 13.908 -2.846 -0.804 1.00 71.00 180 PRO A CA 1
ATOM 1442 C C . PRO A 1 180 ? 13.994 -1.428 -1.359 1.00 71.00 180 PRO A C 1
ATOM 1444 O O . PRO A 1 180 ? 14.108 -1.305 -2.569 1.00 71.00 180 PRO A O 1
ATOM 1447 N N . GLY A 1 181 ? 13.914 -0.379 -0.534 1.00 78.38 181 GLY A N 1
ATOM 1448 C CA . GLY A 1 181 ? 14.057 0.994 -0.994 1.00 78.38 181 GLY A CA 1
ATOM 1449 C C . GLY A 1 181 ? 15.018 1.864 -0.204 1.00 78.38 181 GLY A C 1
ATOM 1450 O O . GLY A 1 181 ? 15.899 1.370 0.500 1.00 78.38 181 GLY A O 1
ATOM 1451 N N . THR A 1 182 ? 14.874 3.182 -0.345 1.00 82.44 182 THR A N 1
ATOM 1452 C CA . THR A 1 182 ? 15.806 4.130 0.280 1.00 82.44 182 THR A CA 1
ATOM 1453 C C . THR A 1 182 ? 15.557 4.286 1.785 1.00 82.44 182 THR A C 1
ATOM 1455 O O . THR A 1 182 ? 14.465 4.020 2.298 1.00 82.44 182 THR A O 1
ATOM 1458 N N . GLN A 1 183 ? 16.583 4.729 2.518 1.00 85.62 183 GLN A N 1
ATOM 1459 C CA . GLN A 1 183 ? 16.483 4.930 3.968 1.00 85.62 183 GLN A CA 1
ATOM 1460 C C . GLN A 1 183 ? 15.525 6.071 4.334 1.00 85.62 183 GLN A C 1
ATOM 1462 O O . GLN A 1 183 ? 14.895 6.020 5.387 1.00 85.62 183 GLN A O 1
ATOM 1467 N N . GLU A 1 184 ? 15.359 7.062 3.459 1.00 87.19 184 GLU A N 1
ATOM 1468 C CA . GLU A 1 184 ? 14.416 8.168 3.640 1.00 87.19 184 GLU A CA 1
ATOM 1469 C C . GLU A 1 184 ? 12.970 7.659 3.637 1.00 87.19 184 GLU A C 1
ATOM 1471 O O . GLU A 1 184 ? 12.192 7.996 4.532 1.00 87.19 1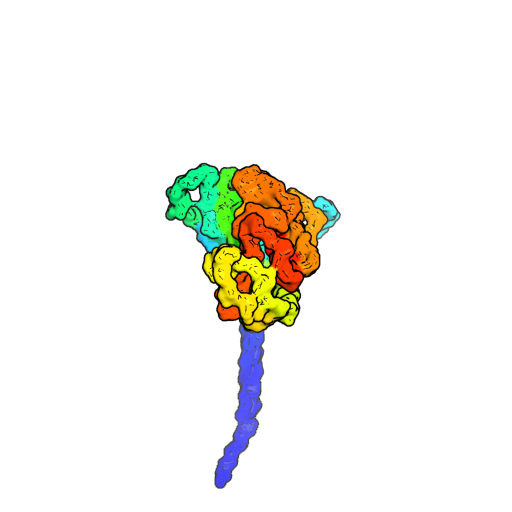84 GLU A O 1
ATOM 1476 N N . VAL A 1 185 ? 12.626 6.784 2.684 1.00 88.81 185 VAL A N 1
ATOM 1477 C CA . VAL A 1 185 ? 11.299 6.149 2.617 1.00 88.81 185 VAL A CA 1
ATOM 1478 C C . VAL A 1 185 ? 11.051 5.311 3.871 1.00 88.81 185 VAL A C 1
ATOM 1480 O O . VAL A 1 185 ? 9.980 5.400 4.474 1.00 88.81 185 VAL A O 1
ATOM 1483 N N . LEU A 1 186 ? 12.050 4.538 4.311 1.00 90.50 186 LEU A N 1
ATOM 1484 C CA . LEU A 1 186 ? 11.958 3.763 5.548 1.00 90.50 186 LEU A CA 1
ATOM 1485 C C . LEU A 1 186 ? 11.759 4.661 6.780 1.00 90.50 186 LEU A C 1
ATOM 1487 O O . LEU A 1 186 ? 10.961 4.327 7.657 1.00 90.50 186 LEU A O 1
ATOM 1491 N N . GLY A 1 187 ? 12.454 5.799 6.840 1.00 91.94 187 GLY A N 1
ATOM 1492 C CA . GLY A 1 187 ? 12.301 6.805 7.891 1.00 91.94 187 GLY A CA 1
ATOM 1493 C C . GLY A 1 187 ? 10.867 7.324 7.984 1.00 91.94 187 GLY A C 1
ATOM 1494 O O . GLY A 1 187 ? 10.269 7.273 9.056 1.00 91.94 187 GLY A O 1
ATOM 1495 N N . GLN A 1 188 ? 10.274 7.705 6.850 1.00 94.06 188 GLN A N 1
ATOM 1496 C CA . GLN A 1 188 ? 8.881 8.162 6.793 1.00 94.06 188 GLN A CA 1
ATOM 1497 C C . GLN A 1 188 ? 7.883 7.084 7.236 1.00 94.06 188 GLN A C 1
ATOM 1499 O O . GLN A 1 188 ? 6.959 7.360 8.003 1.00 94.06 188 GLN A O 1
ATOM 1504 N N . LEU A 1 189 ? 8.076 5.832 6.811 1.00 93.69 189 LEU A N 1
ATOM 1505 C CA . LEU A 1 189 ? 7.211 4.726 7.235 1.00 93.69 189 LEU A CA 1
ATOM 1506 C C . LEU A 1 189 ? 7.311 4.454 8.744 1.00 93.69 189 LEU A C 1
ATOM 1508 O O . LEU A 1 189 ? 6.290 4.181 9.379 1.00 93.69 189 LEU A O 1
ATOM 1512 N N . ARG A 1 190 ? 8.512 4.576 9.327 1.00 93.38 190 ARG A N 1
ATOM 1513 C CA . ARG A 1 190 ? 8.731 4.463 10.779 1.00 93.38 190 ARG A CA 1
ATOM 1514 C C . ARG A 1 190 ? 8.072 5.604 11.552 1.00 93.38 190 ARG A C 1
ATOM 1516 O O . ARG A 1 190 ? 7.391 5.340 12.537 1.00 93.38 190 ARG A O 1
ATOM 1523 N N . GLU A 1 191 ? 8.220 6.850 11.107 1.00 94.56 191 GLU A N 1
ATOM 1524 C CA . GLU A 1 191 ? 7.534 8.000 11.717 1.00 94.56 191 GLU A CA 1
ATOM 1525 C C . GLU A 1 191 ? 6.017 7.797 11.715 1.00 94.56 191 GLU A C 1
ATOM 1527 O O . GLU A 1 191 ? 5.358 7.910 12.751 1.00 94.56 191 GLU A O 1
ATOM 1532 N N . ASN A 1 192 ? 5.470 7.378 10.574 1.00 95.31 192 ASN A N 1
ATOM 1533 C CA . ASN A 1 192 ? 4.059 7.054 10.448 1.00 95.31 192 ASN A CA 1
ATOM 1534 C C . ASN A 1 192 ? 3.625 5.911 11.389 1.00 95.31 192 ASN A C 1
ATOM 1536 O O . ASN A 1 192 ? 2.540 5.977 11.970 1.00 95.31 192 ASN A O 1
ATOM 1540 N N . PHE A 1 193 ? 4.453 4.872 11.555 1.00 94.81 193 PHE A N 1
ATOM 1541 C CA . PHE A 1 193 ? 4.205 3.799 12.524 1.00 94.81 193 PHE A CA 1
ATOM 1542 C C . PHE A 1 193 ? 4.071 4.350 13.949 1.00 94.81 193 PHE A C 1
ATOM 1544 O O . PHE A 1 193 ? 3.106 4.034 14.648 1.00 94.81 193 PHE A O 1
ATOM 1551 N N . PHE A 1 194 ? 4.998 5.214 14.374 1.00 94.25 194 PHE A N 1
ATOM 1552 C CA . PHE A 1 194 ? 4.960 5.806 15.711 1.00 94.25 194 PHE A CA 1
ATOM 1553 C C . PHE A 1 194 ? 3.722 6.682 15.928 1.00 94.25 194 PHE A C 1
ATOM 1555 O O . PHE A 1 194 ? 3.122 6.630 17.005 1.00 94.25 194 PHE A O 1
ATOM 1562 N N . GLU A 1 195 ? 3.281 7.435 14.917 1.00 95.75 195 GLU A N 1
ATOM 1563 C CA . GLU A 1 195 ? 2.022 8.184 15.011 1.00 95.75 195 GLU A CA 1
ATOM 1564 C C . GLU A 1 195 ? 0.807 7.259 15.157 1.00 95.75 195 GLU A C 1
ATOM 1566 O O . GLU A 1 195 ? -0.069 7.508 15.989 1.00 95.75 195 GLU A O 1
ATOM 1571 N N . LEU A 1 196 ? 0.764 6.143 14.425 1.00 96.75 196 LEU A N 1
ATOM 1572 C CA . LEU A 1 196 ? -0.296 5.144 14.590 1.00 96.75 196 LEU A CA 1
ATOM 1573 C C . LEU A 1 196 ? -0.269 4.491 15.974 1.00 96.75 196 LEU A C 1
ATOM 1575 O O . LEU A 1 196 ? -1.331 4.249 16.547 1.00 96.75 196 LEU A O 1
ATOM 1579 N N . GLN A 1 197 ? 0.912 4.265 16.551 1.00 95.19 197 GLN A N 1
ATOM 1580 C CA . GLN A 1 197 ? 1.044 3.759 17.916 1.00 95.19 197 GLN A CA 1
ATOM 1581 C C . GLN A 1 197 ? 0.538 4.776 18.953 1.00 95.19 197 GLN A C 1
ATOM 1583 O O . GLN A 1 197 ? -0.166 4.407 19.896 1.00 95.19 197 GLN A O 1
ATOM 1588 N N . ARG A 1 198 ? 0.801 6.076 18.756 1.00 95.62 198 ARG A N 1
ATOM 1589 C CA . ARG A 1 198 ? 0.209 7.143 19.586 1.00 95.62 198 ARG A CA 1
ATOM 1590 C C . ARG A 1 198 ? -1.313 7.181 19.468 1.00 95.62 198 ARG A C 1
ATOM 1592 O O . ARG A 1 198 ? -1.994 7.354 20.477 1.00 95.62 198 ARG A O 1
ATOM 1599 N N . LEU A 1 199 ? -1.856 6.999 18.263 1.00 96.06 199 LEU A N 1
ATOM 1600 C CA . LEU A 1 199 ? -3.303 6.925 18.039 1.00 96.06 199 LEU A CA 1
ATOM 1601 C C . LEU A 1 199 ? -3.919 5.676 18.684 1.00 96.06 199 LEU A C 1
ATOM 1603 O O . LEU A 1 199 ? -4.947 5.799 19.348 1.00 96.06 199 LEU A O 1
ATOM 1607 N N . ARG A 1 200 ? -3.265 4.508 18.582 1.00 95.25 200 ARG A N 1
ATOM 1608 C CA . ARG A 1 200 ? -3.662 3.268 19.276 1.00 95.25 200 ARG A CA 1
ATOM 1609 C C . ARG A 1 200 ? -3.799 3.502 20.778 1.00 95.25 200 ARG A C 1
ATOM 1611 O O . ARG A 1 200 ? -4.801 3.108 21.361 1.00 95.25 200 ARG A O 1
ATOM 1618 N N . ASN A 1 201 ? -2.836 4.183 21.397 1.00 95.62 201 ASN A N 1
ATOM 1619 C CA . ASN A 1 201 ? -2.857 4.465 22.837 1.00 95.62 201 ASN A CA 1
ATOM 1620 C C . ASN A 1 201 ? -4.024 5.366 23.272 1.00 95.62 201 ASN A C 1
ATOM 1622 O O . ASN A 1 201 ? -4.379 5.385 24.446 1.00 95.62 201 ASN A O 1
ATOM 1626 N N . ARG A 1 202 ? -4.635 6.099 22.335 1.00 95.56 202 ARG A N 1
ATOM 1627 C CA . ARG A 1 202 ? -5.827 6.930 22.564 1.00 95.56 202 ARG A CA 1
ATOM 1628 C C . ARG A 1 202 ? -7.134 6.203 22.246 1.00 95.56 202 ARG A C 1
ATOM 1630 O O . ARG A 1 202 ? -8.200 6.790 22.417 1.00 95.56 202 ARG A O 1
ATOM 1637 N N . LEU A 1 203 ? -7.071 4.969 21.748 1.00 94.12 203 LEU A N 1
ATOM 1638 C CA . LEU A 1 203 ? -8.252 4.184 21.423 1.00 94.12 203 LEU A CA 1
ATOM 1639 C C . LEU A 1 203 ? -8.975 3.816 22.718 1.00 94.12 203 LEU A C 1
ATOM 1641 O O . LEU A 1 203 ? -8.431 3.112 23.559 1.00 94.12 203 LEU A O 1
ATOM 1645 N N . SER A 1 204 ? -10.197 4.301 22.882 1.00 93.56 204 SER A N 1
ATOM 1646 C CA . SER A 1 204 ? -11.093 3.888 23.955 1.00 93.56 204 SER A CA 1
ATOM 1647 C C . SER A 1 204 ? -12.513 4.151 23.489 1.00 93.56 204 SER A C 1
ATOM 1649 O O . SER A 1 204 ? -12.922 5.298 23.311 1.00 93.56 204 SER A O 1
ATOM 1651 N N . MET A 1 205 ? -13.244 3.080 23.202 1.00 91.88 205 MET A N 1
ATOM 1652 C CA . MET A 1 205 ? -14.612 3.170 22.701 1.00 91.88 205 MET A CA 1
ATOM 1653 C C . MET A 1 205 ? -15.394 1.895 23.028 1.00 91.88 205 MET A C 1
ATOM 1655 O O . MET A 1 205 ? -14.822 0.804 23.007 1.00 91.88 205 MET A O 1
ATOM 1659 N N . PRO A 1 206 ? -16.700 1.989 23.314 1.00 91.50 206 PRO A N 1
ATOM 1660 C CA . PRO A 1 206 ? -17.553 0.809 23.330 1.00 91.50 206 PRO A CA 1
ATOM 1661 C C . PRO A 1 206 ? -17.689 0.254 21.905 1.00 91.50 206 PRO A C 1
ATOM 1663 O O . PRO A 1 206 ? -17.762 1.021 20.941 1.00 91.50 206 PRO A O 1
ATOM 1666 N N . ALA A 1 207 ? -17.748 -1.067 21.753 1.00 89.12 207 ALA A N 1
ATOM 1667 C CA . ALA A 1 207 ? -17.912 -1.713 20.451 1.00 89.12 207 ALA A CA 1
ATOM 1668 C C . ALA A 1 207 ? -19.221 -1.290 19.755 1.00 89.12 207 ALA A C 1
ATOM 1670 O O . ALA A 1 207 ? -19.223 -1.089 18.544 1.00 89.12 207 ALA A O 1
ATOM 1671 N N . SER A 1 208 ? -20.277 -1.016 20.527 1.00 86.56 208 SER A N 1
ATOM 1672 C CA . SER A 1 208 ? -21.564 -0.488 20.045 1.00 86.56 208 SER A CA 1
ATOM 1673 C C . SER A 1 208 ? -21.488 0.894 19.376 1.00 86.56 208 SER A C 1
ATOM 1675 O O . SER A 1 208 ? -22.446 1.323 18.738 1.00 86.56 208 SER A O 1
ATOM 1677 N N . SER A 1 209 ? -20.355 1.603 19.476 1.00 87.12 209 SER A N 1
ATOM 1678 C CA . SER A 1 209 ? -20.112 2.831 18.697 1.00 87.12 209 SER A CA 1
ATOM 1679 C C . SER A 1 209 ? -19.847 2.570 17.209 1.00 87.12 209 SER A C 1
ATOM 1681 O O . SER A 1 209 ? -19.809 3.511 16.417 1.00 87.12 209 SER A O 1
ATOM 1683 N N . LEU A 1 210 ? -19.652 1.307 16.822 1.00 86.50 210 LEU A N 1
ATOM 1684 C CA . LEU A 1 210 ? -19.453 0.882 15.444 1.00 86.50 210 LEU A CA 1
ATOM 1685 C C . LEU A 1 210 ? -20.708 0.167 14.923 1.00 86.50 210 LEU A C 1
ATOM 1687 O O . LEU A 1 210 ? -21.349 -0.569 15.669 1.00 86.50 210 LEU A O 1
ATOM 1691 N N . PRO A 1 211 ? -21.054 0.316 13.633 1.00 85.12 211 PRO A N 1
ATOM 1692 C CA . PRO A 1 211 ? -22.201 -0.386 13.072 1.00 85.12 211 PRO A CA 1
ATOM 1693 C C . PRO A 1 211 ? -21.935 -1.895 13.007 1.00 85.12 211 PRO A C 1
ATOM 1695 O O . PRO A 1 211 ? -20.847 -2.311 12.611 1.00 85.12 211 PRO A O 1
ATOM 1698 N N . LEU A 1 212 ? -22.948 -2.723 13.290 1.00 83.62 212 LEU A N 1
ATOM 1699 C CA . LEU A 1 212 ? -22.828 -4.193 13.351 1.00 83.62 212 LEU A CA 1
ATOM 1700 C C . LEU A 1 212 ? -22.182 -4.820 12.104 1.00 83.62 212 LEU A C 1
ATOM 1702 O O . LEU A 1 212 ? -21.441 -5.797 12.190 1.00 83.62 212 LEU A O 1
ATOM 1706 N N . SER A 1 213 ? -22.368 -4.185 10.946 1.00 82.25 213 SER A N 1
ATOM 1707 C CA . SER A 1 213 ? -21.777 -4.603 9.671 1.00 82.25 213 SER A CA 1
ATOM 1708 C C . SER A 1 213 ? -20.244 -4.620 9.612 1.00 82.25 213 SER A C 1
ATOM 1710 O O . SER A 1 213 ? -19.699 -5.189 8.656 1.00 82.25 213 SER A O 1
ATOM 1712 N N . VAL A 1 214 ? -19.542 -4.002 10.574 1.00 86.12 214 VAL A N 1
ATOM 1713 C CA . VAL A 1 214 ? -18.071 -4.065 10.662 1.00 86.12 214 VAL A CA 1
ATOM 1714 C C . VAL A 1 214 ? -17.579 -5.337 11.344 1.00 86.12 214 VAL A C 1
ATOM 1716 O O . VAL A 1 214 ? -16.424 -5.712 11.143 1.00 86.12 214 VAL A O 1
ATOM 1719 N N . PHE A 1 215 ? -18.421 -5.987 12.146 1.00 87.38 215 PHE A N 1
ATOM 1720 C CA . PHE A 1 215 ? -18.045 -7.138 12.956 1.00 87.38 215 PHE A CA 1
ATOM 1721 C C . PHE A 1 215 ? -18.161 -8.443 12.154 1.00 87.38 215 PHE A C 1
ATOM 1723 O O . PHE A 1 215 ? -19.099 -8.596 11.368 1.00 87.38 215 PHE A O 1
ATOM 1730 N N . PRO A 1 216 ? -17.235 -9.403 12.327 1.00 83.00 216 PRO A N 1
ATOM 1731 C CA . PRO A 1 216 ? -17.297 -10.697 11.649 1.00 83.00 216 PRO A CA 1
ATOM 1732 C C . PRO A 1 216 ? -18.466 -11.541 12.189 1.00 83.00 216 PRO A C 1
ATOM 1734 O O . PRO A 1 216 ? -18.694 -11.509 13.391 1.00 83.00 216 PRO A O 1
ATOM 1737 N N . PRO A 1 217 ? -19.185 -12.327 11.363 1.00 74.62 217 PRO A N 1
ATOM 1738 C CA . PRO A 1 217 ? -18.945 -12.623 9.946 1.00 74.62 217 PRO A CA 1
ATOM 1739 C C . PRO A 1 217 ? -19.575 -11.605 8.970 1.00 74.62 217 PRO A C 1
ATOM 1741 O O . PRO A 1 217 ? -19.682 -11.882 7.777 1.00 74.62 217 PRO A O 1
ATOM 1744 N N . GLY A 1 218 ? -19.961 -10.422 9.450 1.00 68.62 218 GLY A N 1
ATOM 1745 C CA . GLY A 1 218 ? -20.651 -9.381 8.687 1.00 68.62 218 GLY A CA 1
ATOM 1746 C C . GLY A 1 218 ? -22.115 -9.270 9.094 1.00 68.62 218 GLY A C 1
ATOM 1747 O O . GLY A 1 218 ? -22.985 -9.388 8.231 1.00 68.62 218 GLY A O 1
ATOM 1748 N N . TYR A 1 219 ? -22.373 -9.077 10.393 1.00 69.69 219 TYR A N 1
ATOM 1749 C CA . TYR A 1 219 ? -23.729 -8.981 10.940 1.00 69.69 219 TYR A CA 1
ATOM 1750 C C . TYR A 1 219 ? -24.551 -7.890 10.238 1.00 69.69 219 TYR A C 1
ATOM 1752 O O . TYR A 1 219 ? -24.028 -6.853 9.818 1.00 69.69 219 TYR A O 1
ATOM 1760 N N . ASN A 1 220 ? -25.852 -8.118 10.099 1.00 71.12 220 ASN A N 1
ATOM 1761 C CA . ASN A 1 220 ? -26.792 -7.086 9.676 1.00 71.12 220 ASN A CA 1
ATOM 1762 C C . ASN A 1 220 ? -27.353 -6.347 10.906 1.00 71.12 220 ASN A C 1
ATOM 1764 O O . ASN A 1 220 ? -27.260 -6.831 12.029 1.00 71.12 220 ASN A O 1
ATOM 1768 N N . GLU A 1 221 ? -27.949 -5.168 10.708 1.00 73.38 221 GLU A N 1
ATOM 1769 C CA . GLU A 1 221 ? -28.475 -4.366 11.830 1.00 73.38 221 GLU A CA 1
ATOM 1770 C C . GLU A 1 221 ? -29.736 -4.960 12.486 1.00 73.38 221 GLU A C 1
ATOM 1772 O O . GLU A 1 221 ? -30.244 -4.413 13.456 1.00 73.38 221 GLU A O 1
ATOM 1777 N N . THR A 1 222 ? -30.245 -6.083 11.972 1.00 76.88 222 THR A N 1
ATOM 1778 C CA . THR A 1 222 ? -31.408 -6.793 12.530 1.00 76.88 222 THR A CA 1
ATOM 1779 C C . THR A 1 222 ? -31.026 -7.920 13.493 1.00 76.88 222 THR A C 1
ATOM 1781 O O . THR A 1 222 ? -31.909 -8.545 14.074 1.00 76.88 222 THR A O 1
ATOM 1784 N N . GLN A 1 223 ? -29.733 -8.221 13.629 1.00 77.31 223 GLN A N 1
ATOM 1785 C CA . GLN A 1 223 ? -29.220 -9.271 14.508 1.00 77.31 223 GLN A CA 1
ATOM 1786 C C . GLN A 1 223 ? -28.918 -8.743 15.915 1.00 77.31 223 GLN A C 1
ATOM 1788 O O . GLN A 1 223 ? -28.684 -7.551 16.107 1.00 77.31 223 GLN A O 1
ATOM 1793 N N . GLU A 1 224 ? -28.916 -9.648 16.898 1.00 81.31 224 GLU A N 1
ATOM 1794 C CA . GLU A 1 224 ? -28.519 -9.341 18.273 1.00 81.31 224 GLU A CA 1
ATOM 1795 C C . GLU A 1 224 ? -27.054 -8.877 18.323 1.00 81.31 224 GLU A C 1
ATOM 1797 O O . GLU A 1 224 ? -26.166 -9.511 17.745 1.00 81.31 224 GLU A O 1
ATOM 1802 N N . ASP A 1 225 ? -26.804 -7.763 19.015 1.00 80.19 225 ASP A N 1
ATOM 1803 C CA . ASP A 1 225 ? -25.460 -7.216 19.189 1.00 80.19 225 ASP A CA 1
ATOM 1804 C C . ASP A 1 225 ? -24.696 -7.989 20.272 1.00 80.19 225 ASP A C 1
ATOM 1806 O O . ASP A 1 225 ? -24.673 -7.621 21.447 1.00 80.19 225 ASP A O 1
ATOM 1810 N N . LEU A 1 226 ? -24.011 -9.052 19.849 1.00 83.94 226 LEU A N 1
ATOM 1811 C CA . LEU A 1 226 ? -23.146 -9.861 20.713 1.00 83.94 226 LEU A CA 1
ATOM 1812 C C . LEU A 1 226 ? -21.972 -9.069 21.319 1.00 83.94 226 LEU A C 1
ATOM 1814 O O . LEU A 1 226 ? -21.342 -9.542 22.266 1.00 83.94 226 LEU A O 1
ATOM 1818 N N . TYR A 1 227 ? -21.655 -7.882 20.790 1.00 83.94 227 TYR A N 1
ATOM 1819 C CA . TYR A 1 227 ? -20.522 -7.070 21.227 1.00 83.94 227 TYR A CA 1
ATOM 1820 C C . TYR A 1 227 ? -20.938 -5.838 22.031 1.00 83.94 227 TYR A C 1
ATOM 1822 O O . TYR A 1 227 ? -20.056 -5.098 22.462 1.00 83.94 227 TYR A O 1
ATOM 1830 N N . GLN A 1 228 ? -22.228 -5.637 22.313 1.00 81.50 228 GLN A N 1
ATOM 1831 C CA . GLN A 1 228 ? -22.747 -4.424 22.954 1.00 81.50 228 GLN A CA 1
ATOM 1832 C C . GLN A 1 228 ? -22.032 -4.068 24.271 1.00 81.50 228 GLN A C 1
ATOM 1834 O O . GLN A 1 228 ? -21.766 -2.897 24.543 1.00 81.50 228 GLN A O 1
ATOM 1839 N N . GLY A 1 229 ? -21.687 -5.080 25.078 1.00 83.69 229 GLY A N 1
ATOM 1840 C CA . GLY A 1 229 ? -20.963 -4.927 26.349 1.00 83.69 229 GLY A CA 1
ATOM 1841 C C . GLY A 1 229 ? -19.434 -4.896 26.229 1.00 83.69 229 GLY A C 1
ATOM 1842 O O . GLY A 1 229 ? -18.740 -4.808 27.240 1.00 83.69 229 GLY A O 1
ATOM 1843 N N . THR A 1 230 ? -18.887 -4.993 25.018 1.00 90.19 230 THR A N 1
ATOM 1844 C CA . THR A 1 230 ? -17.441 -5.066 24.792 1.00 90.19 230 THR A CA 1
ATOM 1845 C C . THR A 1 230 ? -16.842 -3.670 24.683 1.00 90.19 230 THR A C 1
ATOM 1847 O O . THR A 1 230 ? -17.331 -2.813 23.947 1.00 90.19 230 THR A O 1
ATOM 1850 N N . HIS A 1 231 ? -15.735 -3.442 25.384 1.00 91.81 231 HIS A N 1
ATOM 1851 C CA . HIS A 1 231 ? -14.919 -2.242 25.221 1.00 91.81 231 HIS A CA 1
ATOM 1852 C C . HIS A 1 231 ? -13.738 -2.531 24.292 1.00 91.81 231 HIS A C 1
ATOM 1854 O O . HIS A 1 231 ? -13.168 -3.617 24.368 1.00 91.81 231 HIS A O 1
ATOM 1860 N N . ILE A 1 232 ? -13.380 -1.569 23.440 1.00 92.88 232 ILE A N 1
ATOM 1861 C CA . ILE A 1 232 ? -12.208 -1.606 22.561 1.00 92.88 232 ILE A CA 1
ATOM 1862 C C . ILE A 1 232 ? -11.244 -0.502 23.009 1.00 92.88 232 ILE A C 1
ATOM 1864 O O . ILE A 1 232 ? -11.479 0.687 22.785 1.00 92.88 232 ILE A O 1
ATOM 1868 N N . GLY A 1 233 ? -10.158 -0.922 23.644 1.00 93.31 233 GLY A N 1
ATOM 1869 C CA . GLY A 1 233 ? -9.058 -0.107 24.133 1.00 93.31 233 GLY A CA 1
ATOM 1870 C C . GLY A 1 233 ? -7.725 -0.426 23.442 1.00 93.31 233 GLY A C 1
ATOM 1871 O O . GLY A 1 233 ? -7.668 -1.270 22.539 1.00 93.31 233 GLY A O 1
ATOM 1872 N N . PRO A 1 234 ? -6.617 0.195 23.886 1.00 92.81 234 PRO A N 1
ATOM 1873 C CA . PRO A 1 234 ? -5.338 0.136 23.180 1.00 92.81 234 PRO A CA 1
ATOM 1874 C C . PRO A 1 234 ? -4.789 -1.286 23.055 1.00 92.81 234 PRO A C 1
ATOM 1876 O O . PRO A 1 234 ? -4.398 -1.712 21.971 1.00 92.81 234 PRO A O 1
ATOM 1879 N N . HIS A 1 235 ? -4.819 -2.050 24.149 1.00 91.19 235 HIS A N 1
ATOM 1880 C CA . HIS A 1 235 ? -4.266 -3.406 24.214 1.00 91.19 235 HIS A CA 1
ATOM 1881 C C . HIS A 1 235 ? -5.080 -4.446 23.442 1.00 91.19 235 HIS A C 1
ATOM 1883 O O . HIS A 1 235 ? -4.588 -5.538 23.184 1.00 91.19 235 HIS A O 1
ATOM 1889 N N . GLN A 1 236 ? -6.322 -4.129 23.075 1.00 92.75 236 GLN A N 1
ATOM 1890 C CA . GLN A 1 236 ? -7.147 -5.050 22.301 1.00 92.75 236 GLN A CA 1
ATOM 1891 C C . GLN A 1 236 ? -6.908 -4.886 20.801 1.00 92.75 236 GLN A C 1
ATOM 1893 O O . GLN A 1 236 ? -7.049 -5.861 20.077 1.00 92.75 236 GLN A O 1
ATOM 1898 N N . ALA A 1 237 ? -6.522 -3.700 20.324 1.00 93.50 237 ALA A N 1
ATOM 1899 C CA . ALA A 1 237 ? -6.154 -3.490 18.927 1.00 93.50 237 ALA A CA 1
ATOM 1900 C C . ALA A 1 237 ? -4.733 -4.015 18.663 1.00 93.50 237 ALA A C 1
ATOM 1902 O O . ALA A 1 237 ? -3.764 -3.372 19.068 1.00 93.50 237 ALA A O 1
ATOM 1903 N N . SER A 1 238 ? -4.612 -5.167 17.997 1.00 94.06 238 SER A N 1
ATOM 1904 C CA . SER A 1 238 ? -3.313 -5.805 17.724 1.00 94.06 238 SER A CA 1
ATOM 1905 C C . SER A 1 238 ? -2.754 -5.418 16.354 1.00 94.06 238 SER A C 1
ATOM 1907 O O . SER A 1 238 ? -1.569 -5.135 16.221 1.00 94.06 238 SER A O 1
ATOM 1909 N N . GLN A 1 239 ? -3.621 -5.316 15.342 1.00 95.19 239 GLN A N 1
ATOM 1910 C CA . GLN A 1 239 ? -3.216 -5.109 13.951 1.00 95.19 239 GLN A CA 1
ATOM 1911 C C . GLN A 1 239 ? -4.083 -4.055 13.261 1.00 95.19 239 GLN A C 1
ATOM 1913 O O . GLN A 1 239 ? -5.298 -4.019 13.468 1.00 95.19 239 GLN A O 1
ATOM 1918 N N . LEU A 1 240 ? -3.482 -3.257 12.380 1.00 96.25 240 LEU A N 1
ATOM 1919 C CA . LEU A 1 240 ? -4.164 -2.339 11.469 1.00 96.25 240 LEU A CA 1
ATOM 1920 C C . LEU A 1 240 ? -3.725 -2.606 10.029 1.00 96.25 240 LEU A C 1
ATOM 1922 O O . LEU A 1 240 ? -2.535 -2.651 9.741 1.00 96.25 240 LEU A O 1
ATOM 1926 N N . THR A 1 241 ? -4.679 -2.711 9.111 1.00 95.75 241 THR A N 1
ATOM 1927 C CA . THR A 1 241 ? -4.406 -2.946 7.691 1.00 95.75 241 THR A CA 1
ATOM 1928 C C . THR A 1 241 ? -5.201 -1.977 6.836 1.00 95.75 241 THR A C 1
ATOM 1930 O O . THR A 1 241 ? -6.413 -1.821 7.009 1.00 95.75 241 THR A O 1
ATOM 1933 N N . MET A 1 242 ? -4.545 -1.408 5.828 1.00 96.00 242 MET A N 1
ATOM 1934 C CA . MET A 1 242 ? -5.229 -0.803 4.694 1.00 96.00 242 MET A CA 1
ATOM 1935 C C . MET A 1 242 ? -4.712 -1.402 3.399 1.00 96.00 242 MET A C 1
ATOM 1937 O O . MET A 1 242 ? -3.508 -1.464 3.159 1.00 96.00 242 MET A O 1
ATOM 1941 N N . ARG A 1 243 ? -5.648 -1.818 2.550 1.00 95.25 243 ARG A N 1
ATOM 1942 C CA . ARG A 1 243 ? -5.368 -2.301 1.206 1.00 95.25 243 ARG A CA 1
ATOM 1943 C C . ARG A 1 243 ? -6.185 -1.516 0.199 1.00 95.25 243 ARG A C 1
ATOM 1945 O O . ARG A 1 243 ? -7.409 -1.612 0.158 1.00 95.25 243 ARG A O 1
ATOM 1952 N N . LEU A 1 244 ? -5.471 -0.812 -0.653 1.00 93.88 244 LEU A N 1
ATOM 1953 C CA . LEU A 1 244 ? -5.967 -0.136 -1.830 1.00 93.88 244 LEU A CA 1
ATOM 1954 C C . LEU A 1 244 ? -5.980 -1.116 -3.009 1.00 93.88 244 LEU A C 1
ATOM 1956 O O . LEU A 1 244 ? -4.958 -1.732 -3.313 1.00 93.88 244 LEU A O 1
ATOM 1960 N N . ARG A 1 245 ? -7.137 -1.317 -3.651 1.00 90.44 245 ARG A N 1
ATOM 1961 C CA . ARG A 1 245 ? -7.283 -2.216 -4.814 1.00 90.44 245 ARG A CA 1
ATOM 1962 C C . ARG A 1 245 ? -8.378 -1.742 -5.759 1.00 90.44 245 ARG A C 1
ATOM 1964 O O . ARG A 1 245 ? -9.247 -0.975 -5.374 1.00 90.44 245 ARG A O 1
ATOM 1971 N N . SER A 1 246 ? -8.392 -2.303 -6.970 1.00 88.19 246 SER A N 1
ATOM 1972 C CA . SER A 1 246 ? -9.442 -2.040 -7.978 1.00 88.19 246 SER A CA 1
ATOM 1973 C C . SER A 1 246 ? -9.509 -0.576 -8.434 1.00 88.19 246 SER A C 1
ATOM 1975 O O . SER A 1 246 ? -10.533 -0.112 -8.929 1.00 88.19 246 SER A O 1
ATOM 1977 N N . MET A 1 247 ? -8.385 0.125 -8.308 1.00 89.50 247 MET A N 1
ATOM 1978 C CA . MET A 1 247 ? -8.123 1.419 -8.920 1.00 89.50 247 MET A CA 1
ATOM 1979 C C . MET A 1 247 ? -6.787 1.371 -9.647 1.00 89.50 247 MET A C 1
ATOM 1981 O O . MET A 1 247 ? -5.996 0.458 -9.428 1.00 89.50 247 MET A O 1
ATOM 1985 N N . LYS A 1 248 ? -6.556 2.339 -10.525 1.00 91.12 248 LYS A N 1
ATOM 1986 C CA . LYS A 1 248 ? -5.299 2.532 -11.238 1.00 91.12 248 LYS A CA 1
ATOM 1987 C C . LYS A 1 248 ? -4.852 3.961 -11.019 1.00 91.12 248 LYS A C 1
ATOM 1989 O O . LYS A 1 248 ? -5.597 4.890 -11.324 1.00 91.12 248 LYS A O 1
ATOM 1994 N N . PHE A 1 249 ? -3.644 4.125 -10.515 1.00 93.56 249 PHE A N 1
ATOM 1995 C CA . PHE A 1 249 ? -2.994 5.417 -10.436 1.00 93.56 249 PHE A CA 1
ATOM 1996 C C . PHE A 1 249 ? -2.030 5.585 -11.604 1.00 93.56 249 PHE A C 1
ATOM 1998 O O . PHE A 1 249 ? -1.214 4.702 -11.879 1.00 93.56 249 PHE A O 1
ATOM 2005 N N . ILE A 1 250 ? -2.167 6.711 -12.297 1.00 90.25 250 ILE A N 1
ATOM 2006 C CA . ILE A 1 250 ? -1.353 7.112 -13.439 1.00 90.25 250 ILE A CA 1
ATOM 2007 C C . ILE A 1 250 ? -0.572 8.352 -13.009 1.00 90.25 250 ILE A C 1
ATOM 2009 O O . ILE A 1 250 ? -1.175 9.371 -12.657 1.00 90.25 250 ILE A O 1
ATOM 2013 N N . SER A 1 251 ? 0.757 8.248 -13.041 1.00 86.00 251 SER A N 1
ATOM 2014 C CA . SER A 1 251 ? 1.652 9.363 -12.725 1.00 86.00 251 SER A CA 1
ATOM 2015 C C . SER A 1 251 ? 1.457 10.513 -13.727 1.00 86.00 251 SER A C 1
ATOM 2017 O O . SER A 1 251 ? 1.178 10.250 -14.902 1.00 86.00 251 SER A O 1
ATOM 2019 N N . PRO A 1 252 ? 1.565 11.783 -13.303 1.00 83.62 252 PRO A N 1
ATOM 2020 C CA . PRO A 1 252 ? 1.565 12.912 -14.218 1.00 83.62 252 PRO A CA 1
ATOM 2021 C C . PRO A 1 252 ? 2.827 12.873 -15.097 1.00 83.62 252 PRO A C 1
ATOM 2023 O O . PRO A 1 252 ? 3.875 12.426 -14.635 1.00 83.62 252 PRO A O 1
ATOM 2026 N N . PRO A 1 253 ? 2.773 13.398 -16.335 1.00 73.31 253 PRO A N 1
ATOM 2027 C CA . PRO A 1 253 ? 3.942 13.447 -17.220 1.00 73.31 253 PRO A CA 1
ATOM 2028 C C . PRO A 1 253 ? 5.121 14.249 -16.650 1.00 73.31 253 PRO A C 1
ATOM 2030 O O . PRO A 1 253 ? 6.269 13.971 -16.973 1.00 73.31 253 PRO A O 1
ATOM 2033 N N . SER A 1 254 ? 4.834 15.254 -15.818 1.00 69.94 254 SER A N 1
ATOM 2034 C CA . SER A 1 254 ? 5.824 16.102 -15.153 1.00 69.94 254 SER A CA 1
ATOM 2035 C C . SER A 1 254 ? 5.357 16.382 -13.722 1.00 69.94 254 SER A C 1
ATOM 2037 O O . SER A 1 254 ? 4.581 17.321 -13.527 1.00 69.94 254 SER A O 1
ATOM 2039 N N . PRO A 1 255 ? 5.760 15.572 -12.728 1.00 66.00 255 PRO A N 1
ATOM 2040 C CA . PRO A 1 255 ? 5.396 15.810 -11.334 1.00 66.00 255 PRO A CA 1
ATOM 2041 C C . PRO A 1 255 ? 5.950 17.160 -10.848 1.00 66.00 255 PRO A C 1
ATOM 2043 O O . PRO A 1 255 ? 7.140 17.433 -10.990 1.00 66.00 255 PRO A O 1
ATOM 2046 N N . GLN A 1 256 ? 5.088 18.015 -10.296 1.00 56.38 256 GLN A N 1
ATOM 2047 C CA . GLN A 1 256 ? 5.394 19.400 -9.915 1.00 56.38 256 GLN A CA 1
ATOM 2048 C C . GLN A 1 256 ? 6.176 19.519 -8.596 1.00 56.38 256 GLN A C 1
ATOM 2050 O O . GLN A 1 256 ? 6.655 20.601 -8.262 1.00 56.38 256 GLN A O 1
ATOM 2055 N N . GLY A 1 257 ? 6.361 18.425 -7.853 1.00 59.00 257 GLY A N 1
ATOM 2056 C CA . GLY A 1 257 ? 7.249 18.409 -6.694 1.00 59.00 257 GLY A CA 1
ATOM 2057 C C . GLY A 1 257 ? 7.408 17.030 -6.068 1.00 59.00 257 GLY A C 1
ATOM 2058 O O . GLY A 1 257 ? 6.486 16.218 -6.066 1.00 59.00 257 GLY A O 1
ATOM 2059 N N . ASN A 1 258 ? 8.579 16.766 -5.486 1.00 62.22 258 ASN A N 1
ATOM 2060 C CA . ASN A 1 258 ? 8.813 15.532 -4.746 1.00 62.22 258 ASN A CA 1
ATOM 2061 C C . ASN A 1 258 ? 8.065 15.593 -3.415 1.00 62.22 258 ASN A C 1
ATOM 2063 O O . ASN A 1 258 ? 8.503 16.270 -2.485 1.00 62.22 258 ASN A O 1
ATOM 2067 N N . ARG A 1 259 ? 6.952 14.862 -3.296 1.00 76.06 259 ARG A N 1
ATOM 2068 C CA . ARG A 1 259 ? 6.386 14.570 -1.981 1.00 76.06 259 ARG A CA 1
ATOM 2069 C C . ARG A 1 259 ? 7.413 13.759 -1.204 1.00 76.06 259 ARG A C 1
ATOM 2071 O O . ARG A 1 259 ? 7.672 12.601 -1.518 1.00 76.06 259 ARG A O 1
ATOM 2078 N N . THR A 1 260 ? 8.009 14.388 -0.204 1.00 77.56 260 THR A N 1
ATOM 2079 C CA . THR A 1 260 ? 9.045 13.778 0.631 1.00 77.56 260 THR A CA 1
ATOM 2080 C C . THR A 1 260 ? 8.476 13.158 1.895 1.00 77.56 260 THR A C 1
ATOM 2082 O O . THR A 1 260 ? 9.116 12.272 2.453 1.00 77.56 260 THR A O 1
ATOM 2085 N N . THR A 1 261 ? 7.275 13.567 2.318 1.00 87.88 261 THR A N 1
ATOM 2086 C CA . THR A 1 261 ? 6.702 13.177 3.607 1.00 87.88 261 THR A CA 1
ATOM 2087 C C . THR A 1 261 ? 5.292 12.600 3.524 1.00 87.88 261 THR A C 1
ATOM 2089 O O . THR A 1 261 ? 4.500 12.885 2.613 1.00 87.88 261 THR A O 1
ATOM 2092 N N . ILE A 1 262 ? 4.969 11.781 4.525 1.00 91.69 262 ILE A N 1
ATOM 2093 C CA . ILE A 1 262 ? 3.612 11.287 4.757 1.00 91.69 262 ILE A CA 1
ATOM 2094 C C . ILE A 1 262 ? 2.796 12.382 5.464 1.00 91.69 262 ILE A C 1
ATOM 2096 O O . ILE A 1 262 ? 3.261 13.026 6.400 1.00 91.69 262 ILE A O 1
ATOM 2100 N N . GLY A 1 263 ? 1.565 12.603 4.995 1.00 87.25 263 GLY A N 1
ATOM 2101 C CA . GLY A 1 263 ? 0.656 13.613 5.550 1.00 87.25 263 GLY A CA 1
ATOM 2102 C C . GLY A 1 263 ? 0.198 13.320 6.984 1.00 87.25 263 GLY A C 1
ATOM 2103 O O . GLY A 1 263 ? 0.326 12.200 7.478 1.00 87.25 263 GLY A O 1
ATOM 2104 N N . SER A 1 264 ? -0.393 14.321 7.642 1.00 90.06 264 SER A N 1
ATOM 2105 C CA . SER A 1 264 ? -0.883 14.211 9.023 1.00 90.06 264 SER A CA 1
ATOM 2106 C C . SER A 1 264 ? -2.155 13.362 9.154 1.00 90.06 264 SER A C 1
ATOM 2108 O O . SER A 1 264 ? -2.870 13.100 8.191 1.00 90.06 264 SER A O 1
ATOM 2110 N N . SER A 1 265 ? -2.523 13.010 10.385 1.00 89.38 265 SER A N 1
ATOM 2111 C CA . SER A 1 265 ? -3.748 12.253 10.683 1.00 89.38 265 SER A CA 1
ATOM 2112 C C . SER A 1 265 ? -5.045 13.072 10.567 1.00 89.38 265 SER A C 1
ATOM 2114 O O . SER A 1 265 ? -6.144 12.537 10.739 1.00 89.38 265 SER A O 1
ATOM 2116 N N . THR A 1 266 ? -4.956 14.372 10.276 1.00 88.06 266 THR A N 1
ATOM 2117 C CA . THR A 1 266 ? -6.109 15.285 10.210 1.00 88.06 266 THR A CA 1
ATOM 2118 C C . THR A 1 266 ? -6.615 15.526 8.793 1.00 88.06 266 THR A C 1
ATOM 2120 O O . THR A 1 266 ? -7.784 15.867 8.624 1.00 88.06 266 THR A O 1
ATOM 2123 N N . THR A 1 267 ? -5.778 15.327 7.774 1.00 89.00 267 THR A N 1
ATOM 2124 C CA . THR A 1 267 ? -6.131 15.563 6.369 1.00 89.00 267 THR A CA 1
ATOM 2125 C C . THR A 1 267 ? -5.663 14.409 5.492 1.00 89.00 267 THR A C 1
ATOM 2127 O O . THR A 1 267 ? -4.680 13.740 5.795 1.00 89.00 267 THR A O 1
ATOM 2130 N N . ILE A 1 268 ? -6.378 14.156 4.393 1.00 91.31 268 ILE A N 1
ATOM 2131 C CA . ILE A 1 268 ? -5.966 13.169 3.391 1.00 91.31 268 ILE A CA 1
ATOM 2132 C C . ILE A 1 268 ? -5.323 13.903 2.225 1.00 91.31 268 ILE A C 1
ATOM 2134 O O . ILE A 1 268 ? -5.936 14.767 1.602 1.00 91.31 268 ILE A O 1
ATOM 2138 N N . GLN A 1 269 ? -4.099 13.510 1.907 1.00 91.19 269 GLN A N 1
ATOM 2139 C CA . GLN A 1 269 ? -3.354 13.986 0.755 1.00 91.19 269 GLN A CA 1
ATOM 2140 C C . GLN A 1 269 ? -3.472 12.953 -0.364 1.00 91.19 269 GLN A C 1
ATOM 2142 O O . GLN A 1 269 ? -3.011 11.814 -0.233 1.00 91.19 269 GLN A O 1
ATOM 2147 N N . SER A 1 270 ? -4.110 13.345 -1.465 1.00 90.31 270 SER A N 1
ATOM 2148 C CA . SER A 1 270 ? -4.165 12.512 -2.670 1.00 90.31 270 SER A CA 1
ATOM 2149 C C . SER A 1 270 ? -2.821 12.561 -3.403 1.00 90.31 270 SER A C 1
ATOM 2151 O O . SER A 1 270 ? -2.157 13.595 -3.339 1.00 90.31 270 SER A O 1
ATOM 2153 N N . PRO A 1 271 ? -2.411 11.467 -4.065 1.00 89.06 271 PRO A N 1
ATOM 2154 C CA . PRO A 1 271 ? -1.186 11.458 -4.846 1.00 89.06 271 PRO A CA 1
ATOM 2155 C C . PRO A 1 271 ? -1.331 12.397 -6.044 1.00 89.06 271 PRO A C 1
ATOM 2157 O O . PRO A 1 271 ? -2.422 12.541 -6.607 1.00 89.06 271 PRO A O 1
ATOM 2160 N N . GLU A 1 272 ? -0.232 13.026 -6.442 1.00 87.56 272 GLU A N 1
ATOM 2161 C CA . GLU A 1 272 ? -0.209 13.873 -7.631 1.00 87.56 272 GLU A CA 1
ATOM 2162 C C . GLU A 1 272 ? -0.369 13.002 -8.884 1.00 87.56 272 GLU A C 1
ATOM 2164 O O . GLU A 1 272 ? 0.516 12.214 -9.198 1.00 87.56 272 GLU A O 1
ATOM 2169 N N . GLY A 1 273 ? -1.495 13.107 -9.594 1.00 87.50 273 GLY A N 1
ATOM 2170 C CA . GLY A 1 273 ? -1.751 12.334 -10.810 1.00 87.50 273 GLY A CA 1
ATOM 2171 C C . GLY A 1 273 ? -3.221 11.999 -11.013 1.00 87.50 273 GLY A C 1
ATOM 2172 O O . GLY A 1 273 ? -4.109 12.574 -10.384 1.00 87.50 273 GLY A O 1
ATOM 2173 N N . LYS A 1 274 ? -3.489 11.053 -11.918 1.00 91.12 274 LYS A N 1
ATOM 2174 C CA . LYS A 1 274 ? -4.853 10.633 -12.252 1.00 91.12 274 LYS A CA 1
ATOM 2175 C C . LYS A 1 274 ? -5.182 9.308 -11.577 1.00 91.12 274 LYS A C 1
ATOM 2177 O O . LYS A 1 274 ? -4.503 8.307 -11.805 1.00 91.12 274 LYS A O 1
ATOM 2182 N N . ILE A 1 275 ? -6.265 9.284 -10.804 1.00 92.50 275 ILE A N 1
ATOM 2183 C CA . ILE A 1 275 ? -6.804 8.058 -10.209 1.00 92.50 275 ILE A CA 1
ATOM 2184 C C . ILE A 1 275 ? -8.023 7.622 -11.008 1.00 92.50 275 ILE A C 1
ATOM 2186 O O . ILE A 1 275 ? -8.961 8.390 -11.213 1.00 92.50 275 ILE A O 1
ATOM 2190 N N . VAL A 1 276 ? -8.004 6.376 -11.461 1.00 92.00 276 VAL A N 1
ATOM 2191 C CA . VAL A 1 276 ? -9.052 5.776 -12.278 1.00 92.00 276 VAL A CA 1
ATOM 2192 C C . VAL A 1 276 ? -9.649 4.587 -11.539 1.00 92.00 276 VAL A C 1
ATOM 2194 O O . VAL A 1 276 ? -8.913 3.726 -11.058 1.00 92.00 276 VAL A O 1
ATOM 2197 N N . VAL A 1 277 ? -10.977 4.514 -11.469 1.00 88.25 277 VAL A N 1
ATOM 2198 C CA . VAL A 1 277 ? -11.702 3.427 -10.794 1.00 88.25 277 VAL A CA 1
ATOM 2199 C C . VAL A 1 277 ? -12.599 2.655 -11.754 1.00 88.25 277 VAL A C 1
ATOM 2201 O O . VAL A 1 277 ? -13.116 3.196 -12.734 1.00 88.25 277 VAL A O 1
ATOM 2204 N N . GLY A 1 278 ? -12.795 1.372 -11.447 1.00 72.38 278 GLY A N 1
ATOM 2205 C CA . GLY A 1 278 ? -13.642 0.474 -12.229 1.00 72.38 278 GLY A CA 1
ATOM 2206 C C . GLY A 1 278 ? -13.091 0.144 -13.622 1.00 72.38 278 GLY A C 1
ATOM 2207 O O . GLY A 1 278 ? -11.963 0.479 -13.984 1.00 72.38 278 GLY A O 1
ATOM 2208 N N . ASN A 1 279 ? -13.916 -0.541 -14.418 1.00 63.19 279 ASN A N 1
ATOM 2209 C CA . ASN A 1 279 ? -13.579 -0.922 -15.795 1.00 63.19 279 ASN A CA 1
ATOM 2210 C C . ASN A 1 279 ? -13.865 0.198 -16.813 1.00 63.19 279 ASN A C 1
ATOM 2212 O O . ASN A 1 279 ? -13.445 0.099 -17.960 1.00 63.19 279 ASN A O 1
ATOM 2216 N N . THR A 1 280 ? -14.566 1.259 -16.404 1.00 56.22 280 THR A N 1
ATOM 2217 C CA . THR A 1 280 ? -15.085 2.329 -17.275 1.00 56.22 280 THR A CA 1
ATOM 2218 C C . THR A 1 280 ? -14.146 3.525 -17.430 1.00 56.22 280 THR A C 1
ATOM 2220 O O . THR A 1 280 ? -14.557 4.552 -17.957 1.00 56.22 280 THR A O 1
ATOM 2223 N N . LEU A 1 281 ? -12.889 3.420 -16.981 1.00 66.38 281 LEU A N 1
ATOM 2224 C CA . LEU A 1 281 ? -11.897 4.505 -17.044 1.00 66.38 281 LEU A CA 1
ATOM 2225 C C . LEU A 1 281 ? -12.353 5.814 -16.359 1.00 66.38 281 LEU A C 1
ATOM 2227 O O . LEU A 1 281 ? -11.839 6.893 -16.665 1.00 66.38 281 LEU A O 1
ATOM 2231 N N . THR A 1 282 ? -13.286 5.730 -15.405 1.00 83.81 282 THR A N 1
ATOM 2232 C CA . THR A 1 282 ? -13.810 6.901 -14.698 1.00 83.81 282 THR A CA 1
ATOM 2233 C C . THR A 1 282 ? -12.730 7.471 -13.788 1.00 83.81 282 THR A C 1
ATOM 2235 O O . THR A 1 282 ? -12.234 6.787 -12.891 1.00 83.81 282 THR A O 1
ATOM 2238 N N . SER A 1 283 ? -12.354 8.725 -14.030 1.00 88.62 283 SER A N 1
ATOM 2239 C CA . SER A 1 283 ? -11.419 9.446 -13.171 1.00 88.62 283 SER A CA 1
ATOM 2240 C C . SER A 1 283 ? -12.129 9.913 -11.910 1.00 88.62 283 SER A C 1
ATOM 2242 O O . SER A 1 283 ? -13.238 10.433 -11.996 1.00 88.62 283 SER A O 1
ATOM 2244 N N . VAL A 1 284 ? -11.467 9.790 -10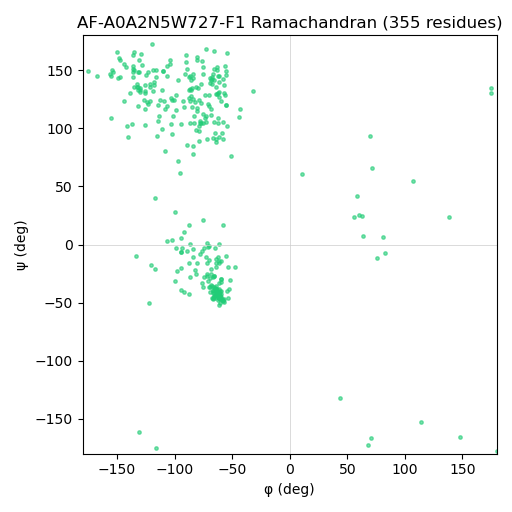.766 1.00 89.75 284 VAL A N 1
ATOM 2245 C CA . VAL A 1 284 ? -11.914 10.388 -9.504 1.00 89.75 284 VAL A CA 1
ATOM 2246 C C . VAL A 1 284 ? -10.895 11.431 -9.036 1.00 89.75 284 VAL A C 1
ATOM 2248 O O . VAL A 1 284 ? -9.697 11.246 -9.260 1.00 89.75 284 VAL A O 1
ATOM 2251 N N . PRO A 1 285 ? -11.344 12.538 -8.423 1.00 87.50 285 PRO A N 1
ATOM 2252 C CA . PRO A 1 285 ? -10.485 13.645 -8.010 1.00 87.50 285 PRO A CA 1
ATOM 2253 C C . PRO A 1 285 ? -9.595 13.320 -6.806 1.00 87.50 285 PRO A C 1
ATOM 2255 O O . PRO A 1 285 ? -8.554 13.948 -6.645 1.00 87.50 285 PRO A O 1
ATOM 2258 N N . THR A 1 286 ? -9.98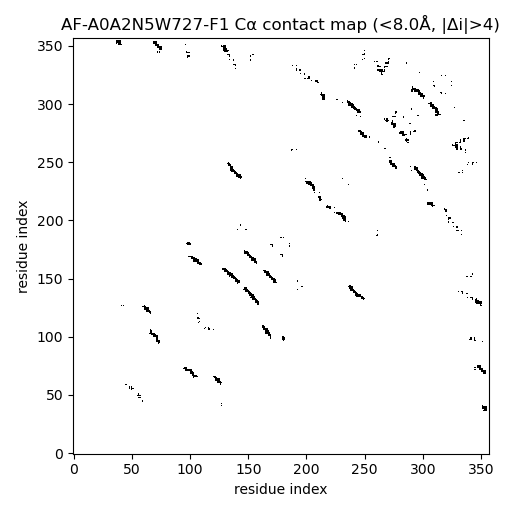3 12.372 -5.943 1.00 91.44 286 THR A N 1
ATOM 2259 C CA . THR A 1 286 ? -9.241 12.078 -4.705 1.00 91.44 286 THR A CA 1
ATOM 2260 C C . THR A 1 286 ? -9.082 10.584 -4.443 1.00 91.44 286 THR A C 1
ATOM 2262 O O . THR A 1 286 ? -9.921 9.765 -4.827 1.00 91.44 286 THR A O 1
ATOM 2265 N N . ILE A 1 287 ? -8.025 10.218 -3.708 1.00 91.62 287 ILE A N 1
ATOM 2266 C CA . ILE A 1 287 ? -7.805 8.828 -3.277 1.00 91.62 287 ILE A CA 1
ATOM 2267 C C . ILE A 1 287 ? -8.881 8.351 -2.295 1.00 91.62 287 ILE A C 1
ATOM 2269 O O . ILE A 1 287 ? -9.215 7.169 -2.258 1.00 91.62 287 ILE A O 1
ATOM 2273 N N . LEU A 1 288 ? -9.487 9.277 -1.547 1.00 91.56 288 LEU A N 1
ATOM 2274 C CA . LEU A 1 288 ? -10.616 8.986 -0.669 1.00 91.56 288 LEU A CA 1
ATOM 2275 C C . LEU A 1 288 ? -11.855 8.558 -1.465 1.00 91.56 288 LEU A C 1
ATOM 2277 O O . LEU A 1 288 ? -12.519 7.587 -1.102 1.00 91.56 288 LEU A O 1
ATOM 2281 N N . GLU A 1 289 ? -12.180 9.266 -2.545 1.00 89.81 289 GLU A N 1
ATOM 2282 C CA . GLU A 1 289 ? -13.281 8.878 -3.433 1.00 89.81 289 GLU A CA 1
ATOM 2283 C C . GLU A 1 289 ? -12.999 7.550 -4.131 1.00 89.81 289 GLU A C 1
ATOM 2285 O O . GLU A 1 289 ? -13.888 6.700 -4.236 1.00 89.81 289 GLU A O 1
ATOM 2290 N N . ALA A 1 290 ? -11.743 7.322 -4.520 1.00 90.56 290 ALA A N 1
ATOM 2291 C CA . ALA A 1 290 ? -11.323 6.043 -5.067 1.00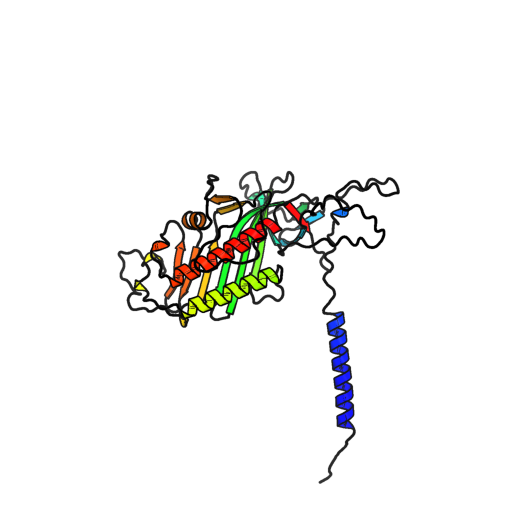 90.56 290 ALA A CA 1
ATOM 2292 C C . ALA A 1 290 ? -11.519 4.898 -4.062 1.00 90.56 290 ALA A C 1
ATOM 2294 O O . ALA A 1 290 ? -12.070 3.849 -4.391 1.00 90.56 290 ALA A O 1
ATOM 2295 N N . PHE A 1 291 ? -11.145 5.114 -2.801 1.00 90.44 291 PHE A N 1
ATOM 2296 C CA . PHE A 1 291 ? -11.339 4.138 -1.734 1.00 90.44 291 PHE A CA 1
ATOM 2297 C C . PHE A 1 291 ? -12.824 3.796 -1.523 1.00 90.44 291 PHE A C 1
ATOM 2299 O O . PHE A 1 291 ? -13.176 2.622 -1.445 1.00 90.44 291 PHE A O 1
ATOM 2306 N N . LYS A 1 292 ? -13.708 4.803 -1.499 1.00 86.75 292 LYS A N 1
ATOM 2307 C CA . LYS A 1 292 ? -15.163 4.627 -1.303 1.00 86.75 292 LYS A CA 1
ATOM 2308 C C . LYS A 1 292 ? -15.856 3.869 -2.442 1.00 86.75 292 LYS A C 1
ATOM 2310 O O . LYS A 1 292 ? -16.908 3.264 -2.237 1.00 86.75 292 LYS A O 1
ATOM 2315 N N . THR A 1 293 ? -15.306 3.940 -3.651 1.00 85.50 293 THR A N 1
ATOM 2316 C CA . THR A 1 293 ? -15.918 3.387 -4.871 1.00 85.50 293 THR A CA 1
ATOM 2317 C C . THR A 1 293 ? -15.353 2.026 -5.274 1.00 85.50 293 THR A C 1
ATOM 2319 O O . THR A 1 293 ? -15.848 1.418 -6.221 1.00 85.50 293 THR A O 1
ATOM 2322 N N . THR A 1 294 ? -14.353 1.524 -4.549 1.00 87.00 294 THR A N 1
ATOM 2323 C CA . THR A 1 294 ? -13.641 0.283 -4.869 1.00 87.00 294 THR A CA 1
ATOM 2324 C C . THR A 1 294 ? -13.760 -0.758 -3.760 1.00 87.00 294 THR A C 1
ATOM 2326 O O . THR A 1 294 ? -14.223 -0.488 -2.653 1.00 87.00 294 THR A O 1
ATOM 2329 N N . ASP A 1 295 ? -13.269 -1.963 -4.038 1.00 85.06 295 ASP A N 1
ATOM 2330 C CA . ASP A 1 295 ? -13.114 -3.039 -3.053 1.00 85.06 295 ASP A CA 1
ATOM 2331 C C . ASP A 1 295 ? -11.923 -2.811 -2.099 1.00 85.06 295 ASP A C 1
ATOM 2333 O O . ASP A 1 295 ? -11.373 -3.766 -1.542 1.00 85.06 295 ASP A O 1
ATOM 2337 N N . SER A 1 296 ? -11.464 -1.567 -1.954 1.00 90.50 296 SER A N 1
ATOM 2338 C CA . SER A 1 296 ? -10.429 -1.210 -0.989 1.00 90.50 296 SER A CA 1
ATOM 2339 C C . SER A 1 296 ? -10.925 -1.469 0.434 1.00 90.50 296 SER A C 1
ATOM 2341 O O . SER A 1 296 ? -12.125 -1.442 0.709 1.00 90.50 296 SER A O 1
ATOM 2343 N N . VAL A 1 297 ? -10.005 -1.791 1.340 1.00 91.38 297 VAL A N 1
ATOM 2344 C CA . VAL A 1 297 ? -10.334 -2.225 2.701 1.00 91.38 297 VAL A CA 1
ATOM 2345 C C . VAL A 1 297 ? -9.486 -1.475 3.709 1.00 91.38 297 VAL A C 1
ATOM 2347 O O . VAL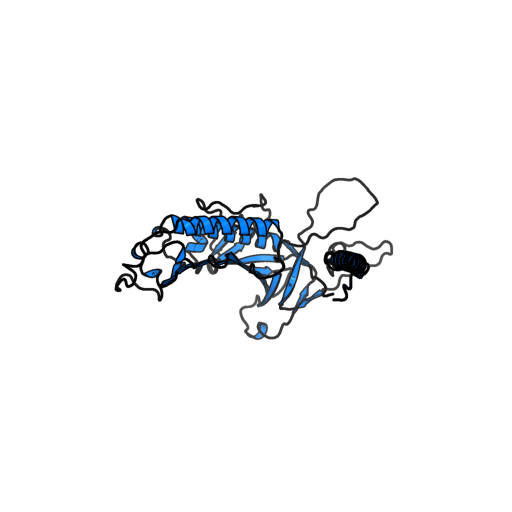 A 1 297 ? -8.282 -1.321 3.521 1.00 91.38 297 VAL A O 1
ATOM 2350 N N . PHE A 1 298 ? -10.126 -1.070 4.799 1.00 93.25 298 PHE A N 1
ATOM 2351 C CA . PHE A 1 298 ? -9.491 -0.644 6.035 1.00 93.25 298 PHE A CA 1
ATOM 2352 C C . PHE A 1 298 ? -10.037 -1.507 7.169 1.00 93.25 298 PHE A C 1
ATOM 2354 O O . PHE A 1 298 ? -11.255 -1.590 7.360 1.00 93.25 298 PHE A O 1
ATOM 2361 N N . ALA A 1 299 ? -9.149 -2.194 7.877 1.00 93.19 299 ALA A N 1
ATOM 2362 C CA . ALA A 1 299 ? -9.523 -3.168 8.888 1.00 93.19 299 ALA A CA 1
ATOM 2363 C C . ALA A 1 299 ? -8.584 -3.126 10.092 1.00 93.19 299 ALA A C 1
ATOM 2365 O O . ALA A 1 299 ? -7.411 -2.782 9.967 1.00 93.19 299 ALA A O 1
ATOM 2366 N N . MET A 1 300 ? -9.114 -3.519 11.246 1.00 94.19 300 MET A N 1
ATOM 2367 C CA . MET A 1 300 ? -8.375 -3.615 12.501 1.00 94.19 300 MET A CA 1
ATOM 2368 C C . MET A 1 300 ? -8.654 -4.967 13.152 1.00 94.19 300 MET A C 1
ATOM 2370 O O . MET A 1 300 ? -9.810 -5.381 13.237 1.00 94.19 300 MET A O 1
ATOM 2374 N N . ARG A 1 301 ? -7.616 -5.665 13.614 1.00 94.62 301 ARG A N 1
ATOM 2375 C CA . ARG A 1 301 ? -7.780 -6.874 14.427 1.00 94.62 301 ARG A CA 1
ATOM 2376 C C . ARG A 1 301 ? -7.935 -6.473 15.889 1.00 94.62 301 ARG A C 1
ATOM 2378 O O . ARG A 1 301 ? -7.099 -5.742 16.418 1.00 94.62 301 ARG A O 1
ATOM 2385 N N . VAL A 1 302 ? -8.991 -6.977 16.523 1.00 93.12 302 VAL A N 1
ATOM 2386 C CA . VAL A 1 302 ? -9.292 -6.744 17.935 1.00 93.12 302 VAL A CA 1
ATOM 2387 C C . VAL A 1 302 ? -9.363 -8.068 18.692 1.00 93.12 302 VAL A C 1
ATOM 2389 O O . VAL A 1 302 ? -10.151 -8.951 18.344 1.00 93.12 302 VAL A O 1
ATOM 2392 N N . SER A 1 303 ? -8.550 -8.210 19.735 1.00 90.00 303 SER A N 1
ATOM 2393 C CA . SER A 1 303 ? -8.537 -9.367 20.634 1.00 90.00 303 SER A CA 1
ATOM 2394 C C . SER A 1 303 ? -9.913 -9.598 21.259 1.00 90.00 303 SER A C 1
ATOM 2396 O O . SER A 1 303 ? -10.533 -8.672 21.774 1.00 90.00 303 SER A O 1
ATOM 2398 N N . GLY A 1 304 ? -10.398 -10.841 21.201 1.00 85.88 304 GLY A N 1
ATOM 2399 C CA . GLY A 1 304 ? -11.732 -11.223 21.682 1.00 85.88 304 GLY A CA 1
ATOM 2400 C C . GLY A 1 304 ? -12.881 -10.972 20.697 1.00 85.88 304 GLY A C 1
ATOM 2401 O O . GLY A 1 304 ? -13.987 -11.432 20.954 1.00 85.88 304 GLY A O 1
ATOM 2402 N N . ILE A 1 305 ? -12.633 -10.305 19.561 1.00 89.38 305 ILE A N 1
ATOM 2403 C CA . ILE A 1 305 ? -13.657 -10.035 18.535 1.00 89.38 305 ILE A CA 1
ATOM 2404 C C . ILE A 1 305 ? -13.259 -10.610 17.169 1.00 89.38 305 ILE A C 1
ATOM 2406 O O . ILE A 1 305 ? -14.037 -11.320 16.538 1.00 89.38 305 ILE A O 1
ATOM 2410 N N . GLY A 1 306 ? -12.041 -10.321 16.704 1.00 90.00 306 GLY A N 1
ATOM 2411 C CA . GLY A 1 306 ? -11.550 -10.681 15.372 1.00 90.00 306 GLY A CA 1
ATOM 2412 C C . GLY A 1 306 ? -11.289 -9.461 14.485 1.00 90.00 306 GLY A C 1
ATOM 2413 O O . GLY A 1 306 ? -10.948 -8.384 14.972 1.00 90.00 306 GLY A O 1
ATOM 2414 N N . TYR A 1 307 ? -11.397 -9.631 13.164 1.00 89.94 307 TYR A N 1
ATOM 2415 C CA . TYR A 1 307 ? -11.154 -8.553 12.199 1.00 89.94 307 TYR A CA 1
ATOM 2416 C C . TYR A 1 307 ? -12.385 -7.668 12.024 1.00 89.94 307 TYR A C 1
ATOM 2418 O O . TYR A 1 307 ? -13.369 -8.072 11.406 1.00 89.94 307 TYR A O 1
ATOM 2426 N N . LEU A 1 308 ? -12.286 -6.432 12.504 1.00 90.12 308 LEU A N 1
ATOM 2427 C CA . LEU A 1 308 ? -13.258 -5.382 12.250 1.00 90.12 308 LEU A CA 1
ATOM 2428 C C . LEU A 1 308 ? -13.004 -4.779 10.871 1.00 90.12 308 LEU A C 1
ATOM 2430 O O . LEU A 1 308 ? -11.970 -4.144 10.644 1.00 90.12 308 LEU A O 1
ATOM 2434 N N . LYS A 1 309 ? -13.951 -4.936 9.945 1.00 88.94 309 LYS A N 1
ATOM 2435 C CA . LYS A 1 309 ? -13.909 -4.285 8.630 1.00 88.94 309 LYS A CA 1
ATOM 2436 C C . LYS A 1 309 ? -14.477 -2.870 8.744 1.00 88.94 309 LYS A C 1
ATOM 2438 O O . LYS A 1 309 ? -15.619 -2.614 8.370 1.00 88.94 309 LYS A O 1
ATOM 2443 N N . LEU A 1 310 ? -13.657 -1.965 9.277 1.00 84.25 310 LEU A N 1
ATOM 2444 C CA . LEU A 1 310 ? -14.004 -0.567 9.560 1.00 84.25 310 LEU A CA 1
ATOM 2445 C C . LEU A 1 310 ? -14.420 0.211 8.307 1.00 84.25 310 LEU A C 1
ATOM 2447 O O . LEU A 1 310 ? -15.234 1.127 8.388 1.00 84.25 310 LEU A O 1
ATOM 2451 N N . SER A 1 311 ? -13.887 -0.158 7.140 1.00 75.12 311 SER A N 1
ATOM 2452 C CA . SER A 1 311 ? -14.410 0.317 5.863 1.00 75.12 311 SER A CA 1
ATOM 2453 C C . SER A 1 311 ? -14.081 -0.630 4.704 1.00 75.12 311 SER A C 1
ATOM 2455 O O . SER A 1 311 ? -13.030 -1.275 4.680 1.00 75.12 311 SER A O 1
ATOM 2457 N N . GLY A 1 312 ? -14.991 -0.716 3.730 1.00 56.66 312 GLY A N 1
ATOM 2458 C CA . GLY A 1 312 ? -14.741 -1.335 2.429 1.00 56.66 312 GLY A CA 1
ATOM 2459 C C . GLY A 1 312 ? -15.987 -1.408 1.542 1.00 56.66 312 GLY A C 1
ATOM 2460 O O . GLY A 1 312 ? -17.062 -1.795 2.009 1.00 56.66 312 GLY A O 1
ATOM 2461 N N . GLY A 1 313 ? -15.838 -1.041 0.265 1.00 51.47 313 GLY A N 1
ATOM 2462 C CA . GLY A 1 313 ? -16.961 -0.783 -0.644 1.00 51.47 313 GLY A CA 1
ATOM 2463 C C . GLY A 1 313 ? -17.725 0.502 -0.289 1.00 51.47 313 GLY A C 1
ATOM 2464 O O . GLY A 1 313 ? -17.258 1.290 0.527 1.00 51.47 313 GLY A O 1
ATOM 2465 N N . ARG A 1 314 ? -18.928 0.690 -0.862 1.00 44.66 314 ARG A N 1
ATOM 2466 C CA . ARG A 1 314 ? -19.827 1.871 -0.728 1.00 44.66 314 ARG A CA 1
ATOM 2467 C C . ARG A 1 314 ? -20.281 2.232 0.712 1.00 44.66 314 ARG A C 1
ATOM 2469 O O . ARG A 1 314 ? -21.284 2.917 0.880 1.00 44.66 314 ARG A O 1
ATOM 2476 N N . ARG A 1 315 ? -19.621 1.735 1.759 1.00 55.88 315 ARG A N 1
ATOM 2477 C CA . ARG A 1 315 ? -19.980 1.935 3.169 1.00 55.88 315 ARG A CA 1
ATOM 2478 C C . ARG A 1 315 ? -19.396 3.246 3.694 1.00 55.88 315 ARG A C 1
ATOM 2480 O O . ARG A 1 315 ? -18.231 3.564 3.460 1.00 55.88 315 ARG A O 1
ATOM 2487 N N . GLU A 1 316 ? -20.216 4.008 4.407 1.00 56.59 316 GLU A N 1
ATOM 2488 C CA . GLU A 1 316 ? -19.862 5.350 4.861 1.00 56.59 316 GLU A CA 1
ATOM 2489 C C . GLU A 1 316 ? -18.809 5.334 5.976 1.00 56.59 316 GLU A C 1
ATOM 2491 O O . GLU A 1 316 ? -19.036 4.825 7.070 1.00 56.59 316 GLU A O 1
ATOM 2496 N N . LEU A 1 317 ? -17.673 5.988 5.720 1.00 60.50 317 LEU A N 1
ATOM 2497 C CA . LEU A 1 317 ? -16.656 6.332 6.723 1.00 60.50 317 LEU A CA 1
ATOM 2498 C C . LEU A 1 317 ? -17.172 7.315 7.794 1.00 60.50 317 LEU A C 1
ATOM 2500 O O . LEU A 1 317 ? -16.501 7.524 8.793 1.00 60.50 317 LEU A O 1
ATOM 2504 N N . ALA A 1 318 ? -18.339 7.940 7.599 1.00 54.72 318 ALA A N 1
ATOM 2505 C CA . ALA A 1 318 ? -18.837 9.034 8.436 1.00 54.72 318 ALA A CA 1
ATOM 2506 C C . ALA A 1 318 ? -19.266 8.615 9.857 1.00 54.72 318 ALA A C 1
ATOM 2508 O O . ALA A 1 318 ? -19.462 9.478 10.705 1.00 54.72 318 ALA A O 1
ATOM 2509 N N . LYS A 1 319 ? -19.407 7.310 10.128 1.00 69.69 319 LYS A N 1
ATOM 2510 C CA . LYS A 1 319 ? -19.892 6.786 11.417 1.00 69.69 319 LYS A CA 1
ATOM 2511 C C . LYS A 1 319 ? -18.795 6.233 12.334 1.00 69.69 319 LYS A C 1
ATOM 2513 O O . LYS A 1 319 ? -19.119 5.680 13.378 1.00 69.69 319 LYS A O 1
ATOM 2518 N N . ILE A 1 320 ? -17.515 6.332 11.963 1.00 79.38 320 ILE A N 1
ATOM 2519 C CA . ILE A 1 320 ? -16.429 5.803 12.804 1.00 79.38 320 ILE A CA 1
ATOM 2520 C C . ILE A 1 320 ? -15.958 6.845 13.835 1.00 79.38 320 ILE A C 1
ATOM 2522 O O . ILE A 1 320 ? -15.889 8.032 13.513 1.00 79.38 320 ILE A O 1
ATOM 2526 N N . PRO A 1 321 ? -15.579 6.425 15.055 1.00 87.81 321 PRO A N 1
ATOM 2527 C CA . PRO A 1 321 ? -14.996 7.307 16.062 1.00 87.81 321 PRO A CA 1
ATOM 2528 C C . PRO A 1 321 ? -13.760 8.067 15.567 1.00 87.81 321 PRO A C 1
ATOM 2530 O O . PRO A 1 321 ? -12.970 7.554 14.771 1.00 87.81 321 PRO A O 1
ATOM 2533 N N . GLN A 1 322 ? -13.546 9.272 16.103 1.00 89.94 322 GLN A N 1
ATOM 2534 C CA . GLN A 1 322 ? -12.498 10.197 15.650 1.00 89.94 322 GLN A CA 1
ATOM 2535 C C . GLN A 1 322 ? -11.094 9.573 15.646 1.00 89.94 322 GLN A C 1
ATOM 2537 O O . GLN A 1 322 ? -10.332 9.790 14.709 1.00 89.94 322 GLN A O 1
ATOM 2542 N N . VAL A 1 323 ? -10.746 8.764 16.654 1.00 92.69 323 VAL A N 1
ATOM 2543 C CA . VAL A 1 323 ? -9.433 8.094 16.712 1.00 92.69 323 VAL A CA 1
ATOM 2544 C C . VAL A 1 323 ? -9.245 7.147 15.524 1.00 92.69 323 VAL A C 1
ATOM 2546 O O . VAL A 1 323 ? -8.194 7.170 14.887 1.00 92.69 323 VAL A O 1
ATOM 2549 N N . LEU A 1 324 ? -10.275 6.374 15.161 1.00 92.19 324 LEU A N 1
ATOM 2550 C CA . LEU A 1 324 ? -10.232 5.500 13.987 1.00 92.19 324 LEU A CA 1
ATOM 2551 C C . LEU A 1 324 ? -10.196 6.291 12.681 1.00 92.19 324 LEU A C 1
ATOM 2553 O O . LEU A 1 324 ? -9.516 5.879 11.744 1.00 92.19 324 LEU A O 1
ATOM 2557 N N . GLN A 1 325 ? -10.874 7.439 12.620 1.00 91.81 325 GLN A N 1
ATOM 2558 C CA . GLN A 1 325 ? -10.777 8.348 11.480 1.00 91.81 325 GLN A CA 1
ATOM 2559 C C . GLN A 1 325 ? -9.352 8.894 11.319 1.00 91.81 325 GLN A C 1
ATOM 2561 O O . GLN A 1 325 ? -8.821 8.915 10.211 1.00 91.81 325 GLN A O 1
ATOM 2566 N N . SER A 1 326 ? -8.693 9.268 12.417 1.00 94.62 326 SER A N 1
ATOM 2567 C CA . SER A 1 326 ? -7.290 9.686 12.402 1.00 94.62 326 SER A CA 1
ATOM 2568 C C . SER A 1 326 ? -6.355 8.558 11.958 1.00 94.62 326 SER A C 1
ATOM 2570 O O . SER A 1 326 ? -5.470 8.795 11.138 1.00 94.62 326 SER A O 1
ATOM 2572 N N . MET A 1 327 ? -6.571 7.323 12.429 1.00 95.62 327 MET A N 1
ATOM 2573 C CA . MET A 1 327 ? -5.800 6.153 11.981 1.00 95.62 327 MET A CA 1
ATOM 2574 C C . MET A 1 327 ? -6.030 5.851 10.495 1.00 95.62 327 MET A C 1
ATOM 2576 O O . MET A 1 327 ? -5.084 5.512 9.780 1.00 95.62 327 MET A O 1
ATOM 2580 N N . PHE A 1 328 ? -7.267 6.011 10.015 1.00 94.50 328 PHE A N 1
ATOM 2581 C CA . PHE A 1 328 ? -7.616 5.887 8.603 1.00 94.50 328 PHE A CA 1
ATOM 2582 C C . PHE A 1 328 ? -6.875 6.927 7.760 1.00 94.50 328 PHE A C 1
ATOM 2584 O O . PHE A 1 328 ? -6.196 6.550 6.809 1.00 94.50 328 PHE A O 1
ATOM 2591 N N . ASN A 1 329 ? -6.945 8.210 8.125 1.00 94.69 329 ASN A N 1
ATOM 2592 C CA . ASN A 1 329 ? -6.269 9.293 7.406 1.00 94.69 329 ASN A CA 1
ATOM 2593 C C . ASN A 1 329 ? -4.754 9.069 7.348 1.00 94.69 329 ASN A C 1
ATOM 2595 O O . ASN A 1 329 ? -4.161 9.137 6.273 1.00 94.69 329 ASN A O 1
ATOM 2599 N N . GLN A 1 330 ? -4.145 8.736 8.491 1.00 95.81 330 GLN A N 1
ATOM 2600 C CA . GLN A 1 330 ? -2.710 8.476 8.596 1.00 95.81 330 GLN A CA 1
ATOM 2601 C C . GLN A 1 330 ? -2.288 7.318 7.677 1.00 95.81 330 GLN A C 1
ATOM 2603 O O . GLN A 1 330 ? -1.359 7.434 6.881 1.00 95.81 330 GLN A O 1
ATOM 2608 N N . THR A 1 331 ? -3.041 6.219 7.710 1.00 96.25 331 THR A N 1
ATOM 2609 C CA . THR A 1 331 ? -2.755 5.041 6.886 1.00 96.25 331 THR A CA 1
ATOM 2610 C C . THR A 1 331 ? -3.025 5.291 5.395 1.00 96.25 331 THR A C 1
ATOM 2612 O O . THR A 1 331 ? -2.280 4.813 4.536 1.00 96.25 331 THR A O 1
ATOM 2615 N N . MET A 1 332 ? -4.063 6.063 5.063 1.00 95.25 332 MET A N 1
ATOM 2616 C CA . MET A 1 332 ? -4.364 6.488 3.692 1.00 95.25 332 MET A CA 1
ATOM 2617 C C . MET A 1 332 ? -3.231 7.346 3.129 1.00 95.25 332 MET A C 1
ATOM 2619 O O . MET A 1 332 ? -2.817 7.147 1.989 1.00 95.25 332 MET A O 1
ATOM 2623 N N . ASN A 1 333 ? -2.687 8.258 3.937 1.00 95.81 333 ASN A N 1
ATOM 2624 C CA . ASN A 1 333 ? -1.551 9.085 3.549 1.00 95.81 333 ASN A CA 1
ATOM 2625 C C . ASN A 1 333 ? -0.296 8.253 3.286 1.00 95.81 333 ASN A C 1
ATOM 2627 O O . ASN A 1 333 ? 0.381 8.518 2.295 1.00 95.81 333 ASN A O 1
ATOM 2631 N N . ALA A 1 334 ? -0.020 7.229 4.101 1.00 96.50 334 ALA A N 1
ATOM 2632 C CA . ALA A 1 334 ? 1.089 6.307 3.857 1.00 96.50 334 ALA A CA 1
ATOM 2633 C C . ALA A 1 334 ? 0.915 5.535 2.537 1.00 96.50 334 ALA A C 1
ATOM 2635 O O . ALA A 1 334 ? 1.840 5.467 1.731 1.00 96.50 334 ALA A O 1
ATOM 2636 N N . ASN A 1 335 ? -0.287 5.011 2.266 1.00 95.81 335 ASN A N 1
ATOM 2637 C CA . ASN A 1 335 ? -0.568 4.331 0.999 1.00 95.81 335 ASN A CA 1
ATOM 2638 C C . ASN A 1 335 ? -0.464 5.282 -0.206 1.00 95.81 335 ASN A C 1
ATOM 2640 O O . ASN A 1 335 ? 0.101 4.913 -1.229 1.00 95.81 335 ASN A O 1
ATOM 2644 N N . SER A 1 336 ? -0.989 6.502 -0.081 1.00 94.62 336 SER A N 1
ATOM 2645 C CA . SER A 1 336 ? -0.909 7.562 -1.094 1.00 94.62 336 SER A CA 1
ATOM 2646 C C . SER A 1 336 ? 0.545 7.931 -1.415 1.00 94.62 336 SER A C 1
ATOM 2648 O O . SER A 1 336 ? 0.933 7.983 -2.579 1.00 94.62 336 SER A O 1
ATOM 2650 N N . TYR A 1 337 ? 1.372 8.097 -0.382 1.00 94.25 337 TYR A N 1
ATOM 2651 C CA . TYR A 1 337 ? 2.804 8.356 -0.510 1.00 94.25 337 TYR A CA 1
ATOM 2652 C C . TYR A 1 337 ? 3.535 7.213 -1.230 1.00 94.25 337 TYR A C 1
ATOM 2654 O O . TYR A 1 337 ? 4.216 7.447 -2.225 1.00 94.25 337 TYR A O 1
ATOM 2662 N N . LEU A 1 338 ? 3.332 5.964 -0.793 1.00 94.44 338 LEU A N 1
ATOM 2663 C CA . LEU A 1 338 ? 3.928 4.786 -1.433 1.00 94.44 338 LEU A CA 1
ATOM 2664 C C . LEU A 1 338 ? 3.480 4.620 -2.890 1.00 94.44 338 LEU A C 1
ATOM 2666 O O . LEU A 1 338 ? 4.286 4.249 -3.738 1.00 94.44 338 LEU A O 1
ATOM 2670 N N . MET A 1 339 ? 2.212 4.911 -3.186 1.00 93.44 339 MET A N 1
ATOM 2671 C CA . MET A 1 339 ? 1.664 4.883 -4.542 1.00 93.44 339 MET A CA 1
ATOM 2672 C C . MET A 1 339 ? 2.373 5.879 -5.463 1.00 93.44 339 MET A C 1
ATOM 2674 O O . MET A 1 339 ? 2.723 5.533 -6.590 1.00 93.44 339 MET A O 1
ATOM 2678 N N . GLU A 1 340 ? 2.596 7.101 -4.980 1.00 91.19 340 GLU A N 1
ATOM 2679 C CA . GLU A 1 340 ? 3.272 8.163 -5.723 1.00 91.19 340 GLU A CA 1
ATOM 2680 C C . GLU A 1 340 ? 4.744 7.821 -5.979 1.00 91.19 340 GLU A C 1
ATOM 2682 O O . GLU A 1 340 ? 5.202 7.897 -7.121 1.00 91.19 340 GLU A O 1
ATOM 2687 N N . LEU A 1 341 ? 5.464 7.364 -4.947 1.00 91.12 341 LEU A N 1
ATOM 2688 C CA . LEU A 1 341 ? 6.857 6.935 -5.078 1.00 91.12 341 LEU A CA 1
ATOM 2689 C C . LEU A 1 341 ? 7.005 5.757 -6.038 1.00 91.12 341 LEU A C 1
ATOM 2691 O O . LEU A 1 341 ? 7.869 5.785 -6.906 1.00 91.12 341 LEU A O 1
ATOM 2695 N N . ALA A 1 342 ? 6.149 4.742 -5.919 1.00 92.56 342 ALA A N 1
ATOM 2696 C CA . ALA A 1 342 ? 6.170 3.582 -6.800 1.00 92.56 342 ALA A CA 1
ATOM 2697 C C . ALA A 1 342 ? 5.904 3.958 -8.261 1.00 92.56 342 ALA A C 1
ATOM 2699 O O . ALA A 1 342 ? 6.558 3.442 -9.165 1.00 92.56 342 ALA A O 1
ATOM 2700 N N . ALA A 1 343 ? 4.950 4.860 -8.502 1.00 91.19 343 ALA A N 1
ATOM 2701 C CA . ALA A 1 343 ? 4.660 5.317 -9.851 1.00 91.19 343 ALA A CA 1
ATOM 2702 C C . ALA A 1 343 ? 5.831 6.104 -10.441 1.00 91.19 343 ALA A C 1
ATOM 2704 O O . ALA A 1 343 ? 6.160 5.879 -11.598 1.00 91.19 343 ALA A O 1
ATOM 2705 N N . ARG A 1 344 ? 6.475 6.976 -9.655 1.00 87.62 344 ARG A N 1
ATOM 2706 C CA . ARG A 1 344 ? 7.677 7.712 -10.079 1.00 87.62 344 ARG A CA 1
ATOM 2707 C C . ARG A 1 344 ? 8.858 6.792 -10.344 1.00 87.62 344 ARG A C 1
ATOM 2709 O O . ARG A 1 344 ? 9.595 7.008 -11.294 1.00 87.62 344 ARG A O 1
ATOM 2716 N N . ASP A 1 345 ? 9.023 5.772 -9.513 1.00 89.31 345 ASP A N 1
ATOM 2717 C CA . ASP A 1 345 ? 10.132 4.837 -9.642 1.00 89.31 345 ASP A CA 1
ATOM 2718 C C . ASP A 1 345 ? 10.042 4.004 -10.925 1.00 89.31 345 ASP A C 1
ATOM 2720 O O . ASP A 1 345 ? 11.049 3.714 -11.571 1.00 89.31 345 ASP A O 1
ATOM 2724 N N . LEU A 1 346 ? 8.817 3.638 -11.306 1.00 90.81 346 LEU A N 1
ATOM 2725 C CA . LEU A 1 346 ? 8.539 2.787 -12.453 1.00 90.81 346 LEU A CA 1
ATOM 2726 C C . LEU A 1 346 ? 8.291 3.561 -13.756 1.00 90.81 346 LEU A C 1
ATOM 2728 O O . LEU A 1 346 ? 8.727 3.113 -14.811 1.00 90.81 346 LEU A O 1
ATOM 2732 N N . HIS A 1 347 ? 7.556 4.673 -13.723 1.00 88.56 347 HIS A N 1
ATOM 2733 C CA . HIS A 1 347 ? 7.129 5.385 -14.929 1.00 88.56 347 HIS A CA 1
ATOM 2734 C C . HIS A 1 347 ? 8.292 6.138 -15.587 1.00 88.56 347 HIS A C 1
ATOM 2736 O O . HIS A 1 347 ? 8.994 6.906 -14.941 1.00 88.56 347 HIS A O 1
ATOM 2742 N N . GLY A 1 348 ? 8.493 5.925 -16.887 1.00 85.56 348 GLY A N 1
ATOM 2743 C CA . GLY A 1 348 ? 9.601 6.499 -17.655 1.00 85.56 348 GLY A CA 1
ATOM 2744 C C . GLY A 1 348 ? 10.953 5.824 -17.404 1.00 85.56 348 GLY A C 1
ATOM 2745 O O . GLY A 1 348 ? 11.890 6.040 -18.171 1.00 85.56 348 GLY A O 1
ATOM 2746 N N . SER A 1 349 ? 11.054 4.973 -16.384 1.00 86.81 349 SER A N 1
ATOM 2747 C CA . SER A 1 349 ? 12.281 4.264 -16.033 1.00 86.81 349 SER A CA 1
ATOM 2748 C C . SER A 1 349 ? 12.514 3.030 -16.903 1.00 86.81 349 SER A C 1
ATOM 2750 O O . SER A 1 349 ? 11.597 2.490 -17.523 1.00 86.81 349 SER A O 1
ATOM 2752 N N . ARG A 1 350 ? 13.758 2.552 -16.936 1.00 87.94 350 ARG A N 1
ATOM 2753 C CA . ARG A 1 350 ? 14.167 1.303 -17.600 1.00 87.94 350 ARG A CA 1
ATOM 2754 C C . ARG A 1 350 ? 14.409 0.203 -16.563 1.00 87.94 350 ARG A C 1
ATOM 2756 O O . ARG A 1 350 ? 14.650 0.502 -15.397 1.00 87.94 350 ARG A O 1
ATOM 2763 N N . ILE A 1 351 ? 14.369 -1.068 -16.958 1.00 85.31 351 ILE A N 1
ATOM 2764 C CA . ILE A 1 351 ? 14.739 -2.186 -16.074 1.00 85.31 351 ILE A CA 1
ATOM 2765 C C . ILE A 1 351 ? 16.268 -2.257 -15.967 1.00 85.31 351 ILE A C 1
ATOM 2767 O O . ILE A 1 351 ? 16.961 -2.435 -16.967 1.00 85.31 351 ILE A O 1
ATOM 2771 N N . GLY A 1 352 ? 16.786 -2.157 -14.745 1.00 78.44 352 GLY A N 1
ATOM 2772 C CA . GLY A 1 352 ? 18.168 -2.445 -14.377 1.00 78.44 352 GLY A CA 1
ATOM 2773 C C . GLY A 1 352 ? 18.272 -3.814 -13.707 1.00 78.44 352 GLY A C 1
ATOM 2774 O O . GLY A 1 352 ? 17.801 -4.022 -12.588 1.00 78.44 352 GLY A O 1
ATOM 2775 N N . LEU A 1 353 ? 18.893 -4.770 -14.393 1.00 66.12 353 LEU A N 1
ATOM 2776 C CA . LEU A 1 353 ? 19.148 -6.095 -13.831 1.00 66.12 353 LEU A CA 1
ATOM 2777 C C . LEU A 1 353 ? 20.398 -6.059 -12.947 1.00 66.12 353 LEU A C 1
ATOM 2779 O O . LEU A 1 353 ? 21.421 -5.496 -13.336 1.00 66.12 353 LEU A O 1
ATOM 2783 N N . GLN A 1 354 ? 20.313 -6.686 -11.777 1.00 54.03 354 GLN A N 1
ATOM 2784 C CA . GLN A 1 354 ? 21.469 -6.965 -10.932 1.00 54.03 354 GLN A CA 1
ATOM 2785 C C . GLN A 1 354 ? 21.992 -8.363 -11.281 1.00 54.03 354 GLN A C 1
ATOM 2787 O O . GLN A 1 354 ? 21.228 -9.329 -11.237 1.00 54.03 354 GLN A O 1
ATOM 2792 N N . GLU A 1 355 ? 23.269 -8.480 -11.655 1.00 39.75 355 GLU A N 1
ATOM 2793 C CA . GLU A 1 355 ? 23.912 -9.791 -11.800 1.00 39.75 355 GLU A CA 1
ATOM 2794 C C . GLU A 1 355 ? 23.962 -10.494 -10.436 1.00 39.75 355 GLU A C 1
ATOM 2796 O O . GLU A 1 355 ? 24.282 -9.876 -9.415 1.00 39.75 355 GLU A O 1
ATOM 2801 N N . ALA A 1 356 ? 23.630 -11.786 -10.418 1.00 31.25 356 ALA A N 1
ATOM 2802 C CA . ALA A 1 356 ? 23.979 -12.644 -9.294 1.00 31.25 356 ALA A CA 1
ATOM 2803 C C . ALA A 1 356 ? 25.514 -12.812 -9.275 1.00 31.25 356 ALA A C 1
ATOM 2805 O O . ALA A 1 356 ? 26.095 -12.937 -10.355 1.00 31.25 356 ALA A O 1
ATOM 2806 N N . PRO A 1 357 ? 26.159 -12.759 -8.096 1.00 33.25 357 PRO A N 1
ATOM 2807 C CA . PRO A 1 357 ? 27.613 -12.850 -7.972 1.00 33.25 357 PRO A CA 1
ATOM 2808 C C . PRO A 1 357 ? 28.198 -14.173 -8.472 1.00 33.25 357 PRO A C 1
ATOM 2810 O O . PRO A 1 357 ? 27.488 -15.205 -8.407 1.00 33.25 357 PRO A O 1
#

Sequence (357 aa):
MRKYQNKKIAPTILSVSILAFIGLVIFNVFTQGRTNRIKPFLSPVFVDETVNRSGDNITCQPSSVALYQNFFTIPPKLENHSSNILSEDTEQSYVYSGLFQWKIDLLESRVGLTQQFRRTRTGFLYSAETLNCTIDVVRVDYEFDNVEFSIGICGRCLFGNADFTLRVCTSWDTSTVTFPGTQEVLGQLRENFFELQRLRNRLSMPASSLPLSVFPPGYNETQEDLYQGTHIGPHQASQLTMRLRSMKFISPPSPQGNRTTIGSSTTIQSPEGKIVVGNTLTSVPTILEAFKTTDSVFAMRVSGIGYLKLSGGRRELAKIPQVLQSMFNQTMNANSYLMELAARDLHGSRIGLQEAP

Nearest PDB structures (foldseek):
  1rm9-assembly1_A  TM=5.064E-01  e=3.459E-01  Aequorea victoria
  4w6u-assembly1_A  TM=4.916E-01  e=3.662E-01  synthetic construct
  6aa7-assembly1_A  TM=5.665E-01  e=8.604E-01  Acropora digitifera
  2icr-assembly2_C  TM=5.644E-01  e=1.910E+00  Zoanthus sp.
  8iz3-assembly1_A  TM=3.682E-01  e=2.602E-01  Aequorea victoria

Radius of gyration: 26.69 Å; Cα contacts (8 Å, |Δi|>4): 624; chains: 1; bounding box: 84×49×87 Å